Protein AF-0000000084752277 (afdb_homodimer)

Radius of gyration: 39.39 Å; Cα contacts (8 Å, |Δi|>4): 444; chains: 2; bounding box: 106×121×117 Å

Secondary structure (DSSP, 8-state):
----------------------------GGGS-----------------S-----PPP--HHHHHHHHHHHHHHHTT--EEEEETTEEEEEEE--HHHHHHHHHHHHHHTTT-TT-EEEEEEETTSSEEEEEEE-STTHHHHIIIII--/----------------------------GGGS-----------------S-----PPP--HHHHHHHHHHHHHHHTT--EEEE-SSEEEEEEE--HHHHHHHHHHHHHHTTT-TT-EEEEEEETTSSEEEEEEE-STTHHHHIIIII--

Nearest PDB structures (foldseek):
  6mrs-assembly1_A  TM=6.322E-01  e=4.640E-02  synthetic construct
  3hkz-assembly1_L  TM=5.351E-01  e=1.354E+00  Saccharolobus solfataricus P2
  5fr7-assembly1_B  TM=3.636E-01  e=4.306E-01  Erwinia amylovora CFBP1430
  4ndt-assembly1_A  TM=3.093E-01  e=1.747E+00  Lyophyllum decastes
  6vu7-assembly1_D  TM=4.136E-01  e=1.984E+00  Escherichia coli 55989

Structure (mmCIF, N/CA/C/O backbone):
data_AF-0000000084752277-model_v1
#
loop_
_entity.id
_entity.type
_entity.pdbx_description
1 polymer Lipoprotein
#
loop_
_atom_site.group_PDB
_atom_site.id
_atom_site.type_symbol
_atom_site.label_atom_id
_atom_site.label_alt_id
_atom_site.label_comp_id
_atom_site.label_asym_id
_atom_site.label_entity_id
_atom_site.label_seq_id
_atom_site.pdbx_PDB_ins_code
_atom_site.Cartn_x
_atom_site.Cartn_y
_atom_site.Cartn_z
_atom_site.occupancy
_atom_site.B_iso_or_equiv
_atom_site.auth_seq_id
_atom_site.auth_comp_id
_atom_site.auth_asym_id
_atom_site.auth_atom_id
_atom_site.pdbx_PDB_model_num
ATOM 1 N N . MET A 1 1 ? -31.625 -97.312 65.812 1 31.23 1 MET A N 1
ATOM 2 C CA . MET A 1 1 ? -32.156 -96.188 66.625 1 31.23 1 MET A CA 1
ATOM 3 C C . MET A 1 1 ? -31.75 -94.875 66.062 1 31.23 1 MET A C 1
ATOM 5 O O . MET A 1 1 ? -31.859 -93.812 66.75 1 31.23 1 MET A O 1
ATOM 9 N N . LYS A 1 2 ? -31.328 -94.812 64.812 1 35.97 2 LYS A N 1
ATOM 10 C CA . LYS A 1 2 ? -30.422 -93.812 64.25 1 35.97 2 LYS A CA 1
ATOM 11 C C . LYS A 1 2 ? -31.156 -92.5 63.969 1 35.97 2 LYS A C 1
ATOM 13 O O . LYS A 1 2 ? -32.125 -92.438 63.188 1 35.97 2 LYS A O 1
ATOM 18 N N . ARG A 1 3 ? -31.203 -91.562 64.938 1 34.53 3 ARG A N 1
ATOM 19 C CA . ARG A 1 3 ? -31.891 -90.312 65.188 1 34.53 3 ARG A CA 1
ATOM 20 C C . ARG A 1 3 ? -31.438 -89.25 64.188 1 34.53 3 ARG A C 1
ATOM 22 O O . ARG A 1 3 ? -30.281 -88.812 64.188 1 34.53 3 ARG A O 1
ATOM 29 N N . ILE A 1 4 ? -31.828 -89.312 62.906 1 45.53 4 ILE A N 1
ATOM 30 C CA . ILE A 1 4 ? -31.328 -88.438 61.844 1 45.53 4 ILE A CA 1
ATOM 31 C C . ILE A 1 4 ? -31.719 -87 62.125 1 45.53 4 ILE A C 1
ATOM 33 O O . ILE A 1 4 ? -32.906 -86.688 62.25 1 45.53 4 ILE A O 1
ATOM 37 N N . PRO A 1 5 ? -30.844 -86.188 62.812 1 41 5 PRO A N 1
ATOM 38 C CA . PRO A 1 5 ? -31.203 -84.812 63.281 1 41 5 PRO A CA 1
ATOM 39 C C . PRO A 1 5 ? -31.594 -83.938 62.125 1 41 5 PRO A C 1
ATOM 41 O O . PRO A 1 5 ? -31.125 -84.062 61 1 41 5 PRO A O 1
ATOM 44 N N . LEU A 1 6 ? -32.844 -83.312 62.062 1 38.56 6 LEU A N 1
ATOM 45 C CA . LEU A 1 6 ? -33.594 -82.438 61.219 1 38.56 6 LEU A CA 1
ATOM 46 C C . LEU A 1 6 ? -32.938 -81.062 61.156 1 38.56 6 LEU A C 1
ATOM 48 O O . LEU A 1 6 ? -32.906 -80.312 62.125 1 38.56 6 LEU A O 1
ATOM 52 N N . LEU A 1 7 ? -31.688 -80.938 60.562 1 35.97 7 LEU A N 1
ATOM 53 C CA . LEU A 1 7 ? -30.969 -79.688 60.656 1 35.97 7 LEU A CA 1
ATOM 54 C C . LEU A 1 7 ? -31.719 -78.562 59.969 1 35.97 7 LEU A C 1
ATOM 56 O O . LEU A 1 7 ? -32.156 -78.688 58.812 1 35.97 7 LEU A O 1
ATOM 60 N N . LEU A 1 8 ? -32.375 -77.625 60.688 1 33.09 8 LEU A N 1
ATOM 61 C CA . LEU A 1 8 ? -33.219 -76.438 60.438 1 33.09 8 LEU A CA 1
ATOM 62 C C . LEU A 1 8 ? -32.406 -75.375 59.688 1 33.09 8 LEU A C 1
ATOM 64 O O . LEU A 1 8 ? -31.422 -74.875 60.219 1 33.09 8 LEU A O 1
ATOM 68 N N . LEU A 1 9 ? -32.094 -75.562 58.406 1 35.94 9 LEU A N 1
ATOM 69 C CA . LEU A 1 9 ? -31.25 -74.625 57.688 1 35.94 9 LEU A CA 1
ATOM 70 C C . LEU A 1 9 ? -31.953 -73.25 57.531 1 35.94 9 LEU A C 1
ATOM 72 O O . LEU A 1 9 ? -33.031 -73.188 56.969 1 35.94 9 LEU A O 1
ATOM 76 N N . SER A 1 10 ? -31.859 -72.312 58.562 1 33.09 10 SER A N 1
ATOM 77 C CA . SER A 1 10 ? -32.438 -71 58.625 1 33.09 10 SER A CA 1
ATOM 78 C C . SER A 1 10 ? -31.953 -70.125 57.5 1 33.09 10 SER A C 1
ATOM 80 O O . SER A 1 10 ? -30.75 -70 57.25 1 33.09 10 SER A O 1
ATOM 82 N N . ALA A 1 11 ? -32.625 -70.062 56.312 1 34.5 11 ALA A N 1
ATOM 83 C CA . ALA A 1 11 ? -32.344 -69.25 55.125 1 34.5 11 ALA A CA 1
ATOM 84 C C . ALA A 1 11 ? -32.469 -67.75 55.406 1 34.5 11 ALA A C 1
ATOM 86 O O . ALA A 1 11 ? -33.531 -67.25 55.781 1 34.5 11 ALA A O 1
ATOM 87 N N . THR A 1 12 ? -31.5 -67.125 56.156 1 32.12 12 THR A N 1
ATOM 88 C CA . THR A 1 12 ? -31.578 -65.688 56.469 1 32.12 12 THR A CA 1
ATOM 89 C C . THR A 1 12 ? -31.609 -64.875 55.188 1 32.12 12 THR A C 1
ATOM 91 O O . THR A 1 12 ? -30.875 -65.188 54.25 1 32.12 12 THR A O 1
ATOM 94 N N . LEU A 1 13 ? -32.719 -64.312 54.75 1 35.44 13 LEU A N 1
ATOM 95 C CA . LEU A 1 13 ? -33.125 -63.406 53.656 1 35.44 13 LEU A CA 1
ATOM 96 C C . LEU A 1 13 ? -32.406 -62.062 53.75 1 35.44 13 LEU A C 1
ATOM 98 O O . LEU A 1 13 ? -32.562 -61.312 54.719 1 35.44 13 LEU A O 1
ATOM 102 N N . THR A 1 14 ? -31.047 -62.031 53.5 1 31.75 14 THR A N 1
ATOM 103 C CA . THR A 1 14 ? -30.344 -60.75 53.656 1 31.75 14 THR A CA 1
ATOM 104 C C . THR A 1 14 ? -30.859 -59.719 52.656 1 31.75 14 THR A C 1
ATOM 106 O O . THR A 1 14 ? -31.109 -60.062 51.5 1 31.75 14 THR A O 1
ATOM 109 N N . LEU A 1 15 ? -31.578 -58.656 53.062 1 31.11 15 LEU A N 1
ATOM 110 C CA . LEU A 1 15 ? -32.156 -57.438 52.5 1 31.11 15 LEU A CA 1
ATOM 111 C C . LEU A 1 15 ? -31.094 -56.625 51.812 1 31.11 15 LEU A C 1
ATOM 113 O O . LEU A 1 15 ? -30.141 -56.156 52.438 1 31.11 15 LEU A O 1
ATOM 117 N N . VAL A 1 16 ? -30.594 -56.938 50.625 1 35.81 16 VAL A N 1
ATOM 118 C CA . VAL A 1 16 ? -29.609 -56.156 49.906 1 35.81 16 VAL A CA 1
ATOM 119 C C . VAL A 1 16 ? -30.203 -54.781 49.531 1 35.81 16 VAL A C 1
ATOM 121 O O . VAL A 1 16 ? -31.172 -54.719 48.781 1 35.81 16 VAL A O 1
ATOM 124 N N . GLY A 1 17 ? -30.312 -53.781 50.531 1 28.34 17 GLY A N 1
ATOM 125 C CA . GLY A 1 17 ? -30.75 -52.438 50.312 1 28.34 17 GLY A CA 1
ATOM 126 C C . GLY A 1 17 ? -30.047 -51.75 49.156 1 28.34 17 GLY A C 1
ATOM 127 O O . GLY A 1 17 ? -28.828 -51.844 49 1 28.34 17 GLY A O 1
ATOM 128 N N . CYS A 1 18 ? -30.75 -51.438 47.969 1 31.69 18 CYS A N 1
ATOM 129 C CA . CYS A 1 18 ? -30.438 -50.75 46.719 1 31.69 18 CYS A CA 1
ATOM 130 C C . CYS A 1 18 ? -30 -49.312 47 1 31.69 18 CYS A C 1
ATOM 132 O O . CYS A 1 18 ? -30.828 -48.469 47.344 1 31.69 18 CYS A O 1
ATOM 134 N N . ASN A 1 19 ? -29.031 -48.938 47.938 1 29.84 19 ASN A N 1
ATOM 135 C CA . ASN A 1 19 ? -28.797 -47.5 48.062 1 29.84 19 ASN A CA 1
ATOM 136 C C . ASN A 1 19 ? -28.359 -46.875 46.75 1 29.84 19 ASN A C 1
ATOM 138 O O . ASN A 1 19 ? -27.328 -47.25 46.188 1 29.84 19 ASN A O 1
ATOM 142 N N . ASN A 1 20 ? -29.25 -46.594 45.812 1 29.27 20 ASN A N 1
ATOM 143 C CA . ASN A 1 20 ? -29.016 -45.875 44.562 1 29.27 20 ASN A CA 1
ATOM 144 C C . ASN A 1 20 ? -28.438 -44.5 44.812 1 29.27 20 ASN A C 1
ATOM 146 O O . ASN A 1 20 ? -29.125 -43.625 45.344 1 29.27 20 ASN A O 1
ATOM 150 N N . THR A 1 21 ? -27.297 -44.281 45.469 1 28.97 21 THR A N 1
ATOM 151 C CA . THR A 1 21 ? -26.812 -42.938 45.656 1 28.97 21 THR A CA 1
ATOM 152 C C . THR A 1 21 ? -26.594 -42.25 44.281 1 28.97 21 THR A C 1
ATOM 154 O O . THR A 1 21 ? -25.859 -42.75 43.469 1 28.97 21 THR A O 1
ATOM 157 N N . GLU A 1 22 ? -27.656 -41.5 43.781 1 32.41 22 GLU A N 1
ATOM 158 C CA . GLU A 1 22 ? -27.641 -40.625 42.625 1 32.41 22 GLU A CA 1
ATOM 159 C C . GLU A 1 22 ? -26.5 -39.625 42.688 1 32.41 22 GLU A C 1
ATOM 161 O O . GLU A 1 22 ? -26.406 -38.875 43.688 1 32.41 22 GLU A O 1
ATOM 166 N N . LYS A 1 23 ? -25.297 -40.062 42.25 1 34.34 23 LYS A N 1
ATOM 167 C CA . LYS A 1 23 ? -24.141 -39.156 42.156 1 34.34 23 LYS A CA 1
ATOM 168 C C . LYS A 1 23 ? -24.469 -37.906 41.312 1 34.34 23 LYS A C 1
ATOM 170 O O . LYS A 1 23 ? -24.875 -38.031 40.156 1 34.34 23 LYS A O 1
ATOM 175 N N . THR A 1 24 ? -25.125 -36.875 41.906 1 31.94 24 THR A N 1
ATOM 176 C CA . THR A 1 24 ? -25.281 -35.562 41.25 1 31.94 24 THR A CA 1
ATOM 177 C C . THR A 1 24 ? -23.938 -35.031 40.781 1 31.94 24 THR A C 1
ATOM 179 O O . THR A 1 24 ? -23.016 -34.844 41.594 1 31.94 24 THR A O 1
ATOM 182 N N . SER A 1 25 ? -23.438 -35.594 39.688 1 29.94 25 SER A N 1
ATOM 183 C CA . SER A 1 25 ? -22.234 -35.062 39.031 1 29.94 25 SER A CA 1
ATOM 184 C C . SER A 1 25 ? -22.312 -33.531 38.875 1 29.94 25 SER A C 1
ATOM 186 O O . SER A 1 25 ? -23.234 -33.031 38.219 1 29.94 25 SER A O 1
ATOM 188 N N . ALA A 1 26 ? -22 -32.844 40 1 32.47 26 ALA A N 1
ATOM 189 C CA . ALA A 1 26 ? -21.797 -31.391 39.906 1 32.47 26 ALA A CA 1
ATOM 190 C C . ALA A 1 26 ? -20.984 -31.016 38.656 1 32.47 26 ALA A C 1
ATOM 192 O O . ALA A 1 26 ? -19.953 -31.625 38.406 1 32.47 26 ALA A O 1
ATOM 193 N N . LEU A 1 27 ? -21.719 -30.625 37.594 1 33.81 27 LEU A N 1
ATOM 194 C CA . LEU A 1 27 ? -21.156 -29.984 36.406 1 33.81 27 LEU A CA 1
ATOM 195 C C . LEU A 1 27 ? -20.109 -28.938 36.781 1 33.81 27 LEU A C 1
ATOM 197 O O . LEU A 1 27 ? -20.344 -28.125 37.688 1 33.81 27 LEU A O 1
ATOM 201 N N . ASN A 1 28 ? -18.828 -29.438 36.875 1 34.53 28 ASN A N 1
ATOM 202 C CA . ASN A 1 28 ? -17.703 -28.547 37.062 1 34.53 28 ASN A CA 1
ATOM 203 C C . ASN A 1 28 ? -17.812 -27.297 36.188 1 34.53 28 ASN A C 1
ATOM 205 O O . ASN A 1 28 ? -17.938 -27.391 34.969 1 34.53 28 ASN A O 1
ATOM 209 N N . PRO A 1 29 ? -18.406 -26.25 36.781 1 33.72 29 PRO A N 1
ATOM 210 C CA . PRO A 1 29 ? -18.484 -24.984 36.031 1 33.72 29 PRO A CA 1
ATOM 211 C C . PRO A 1 29 ? -17.141 -24.594 35.406 1 33.72 29 PRO A C 1
ATOM 213 O O . PRO A 1 29 ? -17.016 -23.484 34.875 1 33.72 29 PRO A O 1
ATOM 216 N N . SER A 1 30 ? -16.125 -25.422 35.656 1 36.16 30 SER A N 1
ATOM 217 C CA . SER A 1 30 ? -14.852 -24.812 35.281 1 36.16 30 SER A CA 1
ATOM 218 C C . SER A 1 30 ? -14.82 -24.484 33.781 1 36.16 30 SER A C 1
ATOM 220 O O . SER A 1 30 ? -13.797 -24.062 33.25 1 36.16 30 SER A O 1
ATOM 222 N N . ALA A 1 31 ? -15.664 -25.062 32.938 1 34.41 31 ALA A N 1
ATOM 223 C CA . ALA A 1 31 ? -15.391 -24.859 31.531 1 34.41 31 ALA A CA 1
ATOM 224 C C . ALA A 1 31 ? -15.469 -23.375 31.172 1 34.41 31 ALA A C 1
ATOM 226 O O . ALA A 1 31 ? -15.328 -23 30 1 34.41 31 ALA A O 1
ATOM 227 N N . ILE A 1 32 ? -16.141 -22.625 31.953 1 29.31 32 ILE A N 1
ATOM 228 C CA . ILE A 1 32 ? -16.469 -21.375 31.312 1 29.31 32 ILE A CA 1
ATOM 229 C C . ILE A 1 32 ? -15.195 -20.594 31 1 29.31 32 ILE A C 1
ATOM 231 O O . ILE A 1 32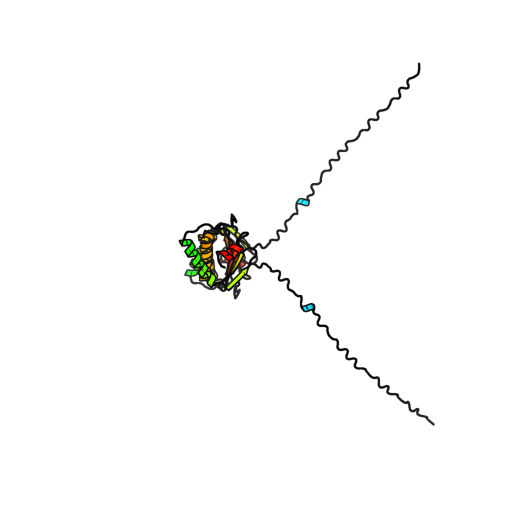 ? -15.086 -19.969 29.938 1 29.31 32 ILE A O 1
ATOM 235 N N . ALA A 1 33 ? -14.367 -20.312 32.062 1 31.62 33 ALA A N 1
ATOM 236 C CA . ALA A 1 33 ? -13.609 -19.078 31.922 1 31.62 33 ALA A CA 1
ATOM 237 C C . ALA A 1 33 ? -12.5 -19.219 30.891 1 31.62 33 ALA A C 1
ATOM 239 O O . ALA A 1 33 ? -11.328 -19.375 31.25 1 31.62 33 ALA A O 1
ATOM 240 N N . ASP A 1 34 ? -12.469 -20.219 30.094 1 29.28 34 ASP A N 1
ATOM 241 C CA . ASP A 1 34 ? -11.398 -20.031 29.125 1 29.28 34 ASP A CA 1
ATOM 242 C C . ASP A 1 34 ? -11.531 -18.672 28.422 1 29.28 34 ASP A C 1
ATOM 244 O O . ASP A 1 34 ? -12.219 -18.562 27.406 1 29.28 34 ASP A O 1
ATOM 248 N N . ARG A 1 35 ? -11.984 -17.625 29.125 1 28.53 35 ARG A N 1
ATOM 249 C CA . ARG A 1 35 ? -11.797 -16.312 28.516 1 28.53 35 ARG A CA 1
ATOM 250 C C . ARG A 1 35 ? -10.438 -16.203 27.844 1 28.53 35 ARG A C 1
ATOM 252 O O . ARG A 1 35 ? -9.398 -16.266 28.516 1 28.53 35 ARG A O 1
ATOM 259 N N . GLU A 1 36 ? -10.234 -16.828 26.688 1 31.08 36 GLU A N 1
ATOM 260 C CA . GLU A 1 36 ? -9.125 -16.516 25.797 1 31.08 36 GLU A CA 1
ATOM 261 C C . GLU A 1 36 ? -8.695 -15.062 25.938 1 31.08 36 GLU A C 1
ATOM 263 O O . GLU A 1 36 ? -9.508 -14.148 25.766 1 31.08 36 GLU A O 1
ATOM 268 N N . ASN A 1 37 ? -7.977 -14.641 26.922 1 31.34 37 ASN A N 1
ATOM 269 C CA . ASN A 1 37 ? -7.07 -13.508 26.766 1 31.34 37 ASN A CA 1
ATOM 270 C C . ASN A 1 37 ? -6.652 -13.312 25.312 1 31.34 37 ASN A C 1
ATOM 272 O O . ASN A 1 37 ? -5.723 -13.961 24.828 1 31.34 37 ASN A O 1
ATOM 276 N N . LYS A 1 38 ? -7.605 -13.32 24.391 1 33.97 38 LYS A N 1
ATOM 277 C CA . LYS A 1 38 ? -7.301 -12.75 23.078 1 33.97 38 LYS A CA 1
ATOM 278 C C . LYS A 1 38 ? -6.367 -11.555 23.203 1 33.97 38 LYS A C 1
ATOM 280 O O . LYS A 1 38 ? -6.758 -10.5 23.719 1 33.97 38 LYS A O 1
ATOM 285 N N . SER A 1 39 ? -5.23 -11.711 23.812 1 32.72 39 SER A N 1
ATOM 286 C CA . SER A 1 39 ? -4.211 -10.75 23.406 1 32.72 39 SER A CA 1
ATOM 287 C C . SER A 1 39 ? -4.648 -9.953 22.188 1 32.72 39 SER A C 1
ATOM 289 O O . SER A 1 39 ? -4.918 -10.531 21.125 1 32.72 39 SER A O 1
ATOM 291 N N . ILE A 1 40 ? -5.5 -9.141 22.328 1 37.09 40 ILE A N 1
ATOM 292 C CA . ILE A 1 40 ? -5.629 -8.18 21.25 1 37.09 40 ILE A CA 1
ATOM 293 C C . ILE A 1 40 ? -4.305 -8.078 20.484 1 37.09 40 ILE A C 1
ATOM 295 O O . ILE A 1 40 ? -3.363 -7.441 20.969 1 37.09 40 ILE A O 1
ATOM 299 N N . ASP A 1 41 ? -3.525 -9.172 20.219 1 39.03 41 ASP A N 1
ATOM 300 C CA . ASP A 1 41 ? -2.477 -9.148 19.203 1 39.03 41 ASP A CA 1
ATOM 301 C C . ASP A 1 41 ? -2.693 -8.008 18.219 1 39.03 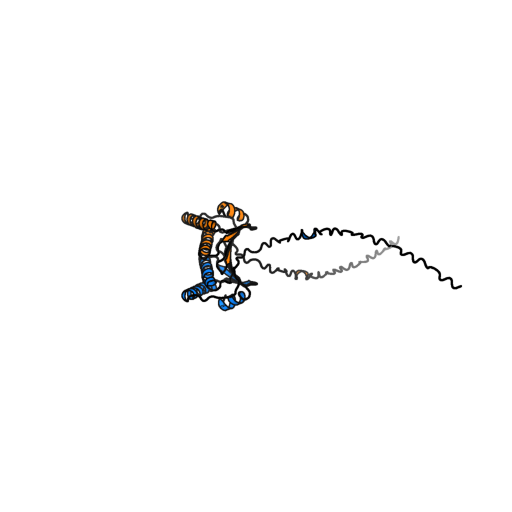41 ASP A C 1
ATOM 303 O O . ASP A 1 41 ? -3.688 -7.992 17.484 1 39.03 41 ASP A O 1
ATOM 307 N N . MET A 1 42 ? -2.574 -6.805 18.656 1 41.38 42 MET A N 1
ATOM 308 C CA . MET A 1 42 ? -2.482 -5.742 17.656 1 41.38 42 MET A CA 1
ATOM 309 C C . MET A 1 42 ? -1.967 -6.289 16.328 1 41.38 42 MET A C 1
ATOM 311 O O . MET A 1 42 ? -0.788 -6.133 16 1 41.38 42 MET A O 1
ATOM 315 N N . LYS A 1 43 ? -2.484 -7.488 15.852 1 54.97 43 LYS A N 1
ATOM 316 C CA . LYS A 1 43 ? -2.197 -8.172 14.586 1 54.97 43 LYS A CA 1
ATOM 317 C C . LYS A 1 43 ? -2.229 -7.191 13.422 1 54.97 43 LYS A C 1
ATOM 319 O O . LYS A 1 43 ? -3.172 -6.406 13.281 1 54.97 43 LYS A O 1
ATOM 324 N N . LYS A 1 44 ? -1.069 -6.996 12.922 1 73.94 44 LYS A N 1
ATOM 325 C CA . LYS A 1 44 ? -0.86 -6.297 11.656 1 73.94 44 LYS A CA 1
ATOM 326 C C . LYS A 1 44 ? -1.993 -6.582 10.68 1 73.94 44 LYS A C 1
ATOM 328 O O . LYS A 1 44 ? -2.363 -7.742 10.469 1 73.94 44 LYS A O 1
ATOM 333 N N . ILE A 1 45 ? -2.811 -5.59 10.445 1 91.44 45 ILE A N 1
ATOM 334 C CA . ILE A 1 45 ? -3.824 -5.762 9.414 1 91.44 45 ILE A CA 1
ATOM 335 C C . ILE A 1 45 ? -3.16 -6.199 8.109 1 91.44 45 ILE A C 1
ATOM 337 O O . ILE A 1 45 ? -2.293 -5.5 7.578 1 91.44 45 ILE A O 1
ATOM 341 N N . LYS A 1 46 ? -3.477 -7.457 7.75 1 95.5 46 LYS A N 1
ATOM 342 C CA . LYS A 1 46 ? -2.918 -8.023 6.523 1 95.5 46 LYS A CA 1
ATOM 343 C C . LYS A 1 46 ? -4.016 -8.617 5.645 1 95.5 46 LYS A C 1
ATOM 345 O O . LYS A 1 46 ? -4.875 -9.359 6.129 1 95.5 46 LYS A O 1
ATOM 350 N N . ALA A 1 47 ? -4.008 -8.281 4.367 1 98.12 47 ALA A N 1
ATOM 351 C CA . ALA A 1 47 ? -4.941 -8.883 3.416 1 98.12 47 ALA A CA 1
ATOM 352 C C . ALA A 1 47 ? -4.738 -10.391 3.326 1 98.12 47 ALA A C 1
ATOM 354 O O . ALA A 1 47 ? -3.656 -10.898 3.637 1 98.12 47 ALA A O 1
ATOM 355 N N . LYS A 1 48 ? -5.816 -11.023 2.936 1 96.56 48 LYS A N 1
ATOM 356 C CA . LYS A 1 48 ? -5.746 -12.477 2.801 1 96.56 48 LYS A CA 1
ATOM 357 C C . LYS A 1 48 ? -6.16 -12.914 1.401 1 96.56 48 LYS A C 1
ATOM 359 O O . LYS A 1 48 ? -7.062 -12.328 0.8 1 96.56 48 LYS A O 1
ATOM 364 N N . ASN A 1 49 ? -5.504 -13.93 0.896 1 97 49 ASN A N 1
ATOM 365 C CA . ASN A 1 49 ? -5.93 -14.617 -0.317 1 97 49 ASN A CA 1
ATOM 366 C C . ASN A 1 49 ? -6.938 -15.727 -0.011 1 97 49 ASN A C 1
ATOM 368 O O . ASN A 1 49 ? -6.891 -16.328 1.061 1 97 49 ASN A O 1
ATOM 372 N N . ARG A 1 50 ? -7.777 -15.977 -1 1 93.81 50 ARG A N 1
ATOM 373 C CA . ARG A 1 50 ? -8.703 -17.094 -0.828 1 93.81 50 ARG A CA 1
ATOM 374 C C . ARG A 1 50 ? -7.977 -18.422 -0.877 1 93.81 50 ARG A C 1
ATOM 376 O O . ARG A 1 50 ? -8.336 -19.359 -0.16 1 93.81 50 ARG A O 1
ATOM 383 N N . THR A 1 51 ? -6.973 -18.5 -1.784 1 87.38 51 THR A N 1
ATOM 384 C CA . THR A 1 51 ? -6.102 -19.656 -1.892 1 87.38 51 THR A CA 1
ATOM 385 C C . THR A 1 51 ? -4.633 -19.234 -1.832 1 87.38 51 THR A C 1
ATOM 387 O O . THR A 1 51 ? -4.293 -18.094 -2.16 1 87.38 51 THR A O 1
ATOM 390 N N . ASN A 1 52 ? -3.76 -20.141 -1.324 1 86.94 52 ASN A N 1
ATOM 391 C CA . ASN A 1 52 ? -2.354 -19.781 -1.164 1 86.94 52 ASN A CA 1
ATOM 392 C C . ASN A 1 52 ? -1.452 -20.672 -2.016 1 86.94 52 ASN A C 1
ATOM 394 O O . ASN A 1 52 ? -0.285 -20.891 -1.681 1 86.94 52 ASN A O 1
ATOM 398 N N . ASP A 1 53 ? -2 -21.156 -3.08 1 86.69 53 ASP A N 1
ATOM 399 C CA . ASP A 1 53 ? -1.2 -22.031 -3.934 1 86.69 53 ASP A CA 1
ATOM 400 C C . ASP A 1 53 ? -0.138 -21.234 -4.691 1 86.69 53 ASP A C 1
ATOM 402 O O . ASP A 1 53 ? -0.447 -20.219 -5.328 1 86.69 53 ASP A O 1
ATOM 406 N N . LEU A 1 54 ? 1.08 -21.797 -4.508 1 85.69 54 LEU A N 1
ATOM 407 C CA . LEU A 1 54 ? 2.199 -21.172 -5.203 1 85.69 54 LEU A CA 1
ATOM 408 C C . LEU A 1 54 ? 2.184 -21.531 -6.688 1 85.69 54 LEU A C 1
ATOM 410 O O . LEU A 1 54 ? 2.408 -22.672 -7.055 1 85.69 54 LEU A O 1
ATOM 414 N N . SER A 1 55 ? 1.355 -20.844 -7.555 1 77.12 55 SER A N 1
ATOM 415 C CA . SER A 1 55 ? 1.357 -21.078 -9 1 77.12 55 SER A CA 1
ATOM 416 C C . SER A 1 55 ? 1.394 -19.75 -9.758 1 77.12 55 SER A C 1
ATOM 418 O O . SER A 1 55 ? 0.877 -18.734 -9.281 1 77.12 55 SER A O 1
ATOM 420 N N . CYS A 1 56 ? 2.289 -19.703 -10.727 1 77.5 56 CYS A N 1
ATOM 421 C CA . CYS A 1 56 ? 2.293 -18.562 -11.633 1 77.5 56 CYS A CA 1
ATOM 422 C C . CYS A 1 56 ? 1.564 -18.906 -12.93 1 77.5 56 CYS A C 1
ATOM 424 O O . CYS A 1 56 ? 1.815 -19.938 -13.539 1 77.5 56 CYS A O 1
ATOM 426 N N . LYS A 1 57 ? 0.57 -18.125 -13.156 1 78.75 57 LYS A N 1
ATOM 427 C CA . LYS A 1 57 ? -0.159 -18.297 -14.406 1 78.75 57 LYS A CA 1
ATOM 428 C C . LYS A 1 57 ? 0.598 -17.672 -15.57 1 78.75 57 LYS A C 1
ATOM 430 O O . LYS A 1 57 ? 1.424 -16.766 -15.375 1 78.75 57 LYS A O 1
ATOM 435 N N . LEU A 1 58 ? 0.37 -18.297 -16.75 1 73.88 58 LEU A N 1
ATOM 436 C CA . LEU A 1 58 ? 0.917 -17.703 -17.953 1 73.88 58 LEU A CA 1
ATOM 437 C C . LEU A 1 58 ? 0.172 -16.422 -18.312 1 73.88 58 LEU A C 1
ATOM 439 O O . LEU A 1 58 ? -1.05 -16.344 -18.172 1 73.88 58 LEU A O 1
ATOM 443 N N . THR A 1 59 ? 0.985 -15.328 -18.5 1 83.69 59 THR A N 1
ATOM 444 C CA . THR A 1 59 ? 0.429 -14.047 -18.922 1 83.69 59 THR A CA 1
ATOM 445 C C . THR A 1 59 ? 0.769 -13.758 -20.391 1 83.69 59 THR A C 1
ATOM 447 O O . THR A 1 59 ? 1.565 -14.477 -21 1 83.69 59 THR A O 1
ATOM 450 N N . THR A 1 60 ? 0.086 -12.891 -21.016 1 90.31 60 THR A N 1
ATOM 451 C CA . THR A 1 60 ? 0.367 -12.492 -22.391 1 90.31 60 THR A CA 1
ATOM 452 C C . THR A 1 60 ? 1.771 -11.906 -22.5 1 90.31 60 THR A C 1
ATOM 454 O O . THR A 1 60 ? 2.318 -11.391 -21.531 1 90.31 60 THR A O 1
ATOM 457 N N . PRO A 1 61 ? 2.318 -12.031 -23.719 1 91.62 61 PRO A N 1
ATOM 458 C CA . PRO A 1 61 ? 3.635 -11.422 -23.922 1 91.62 61 PRO A CA 1
ATOM 459 C C . PRO A 1 61 ? 3.652 -9.93 -23.609 1 91.62 61 PRO A C 1
ATOM 461 O O . PRO A 1 61 ? 4.652 -9.414 -23.094 1 91.62 61 PRO A O 1
ATOM 464 N N . GLU A 1 62 ? 2.594 -9.281 -23.906 1 92.06 62 GLU A N 1
ATOM 465 C CA . GLU A 1 62 ? 2.504 -7.848 -23.656 1 92.06 62 GLU A CA 1
ATOM 466 C C . GLU A 1 62 ? 2.555 -7.551 -22.156 1 92.06 62 GLU A C 1
ATOM 468 O O . GLU A 1 62 ? 3.246 -6.629 -21.719 1 92.06 62 GLU A O 1
ATOM 473 N N . LEU A 1 63 ? 1.838 -8.336 -21.438 1 90.56 63 LEU A N 1
ATOM 474 C CA . LEU A 1 63 ? 1.824 -8.148 -20 1 90.56 63 LEU A CA 1
ATOM 475 C C . LEU A 1 63 ? 3.178 -8.5 -19.391 1 90.56 63 LEU A C 1
ATOM 477 O O . LEU A 1 63 ? 3.643 -7.828 -18.469 1 90.56 63 LEU A O 1
ATOM 481 N N . LEU A 1 64 ? 3.783 -9.469 -19.906 1 90.12 64 LEU A N 1
ATOM 482 C CA . LEU A 1 64 ? 5.102 -9.875 -19.422 1 90.12 64 LEU A CA 1
ATOM 483 C C . LEU A 1 64 ? 6.129 -8.773 -19.672 1 90.12 64 LEU A C 1
ATOM 485 O O . LEU A 1 64 ? 6.965 -8.492 -18.812 1 90.12 64 LEU A O 1
ATOM 489 N N . GLN A 1 65 ? 6.059 -8.211 -20.844 1 93.62 65 GLN A N 1
ATOM 490 C CA . GLN A 1 65 ? 6.977 -7.125 -21.156 1 93.62 65 GLN A CA 1
ATOM 491 C C . GLN A 1 65 ? 6.77 -5.938 -20.234 1 93.62 65 GLN A C 1
ATOM 493 O O . GLN A 1 65 ? 7.734 -5.328 -19.766 1 93.62 65 GLN A O 1
ATOM 498 N N . ARG A 1 66 ? 5.527 -5.598 -20.016 1 91.38 66 ARG A N 1
ATOM 499 C CA . ARG A 1 66 ? 5.219 -4.504 -19.094 1 91.38 66 ARG A CA 1
ATOM 500 C C . ARG A 1 66 ? 5.734 -4.809 -17.688 1 91.38 66 ARG A C 1
ATOM 502 O O . ARG A 1 66 ? 6.324 -3.941 -17.047 1 91.38 66 ARG A O 1
ATOM 509 N N . LYS A 1 67 ? 5.5 -5.98 -17.312 1 92.25 67 LYS A N 1
ATOM 510 C CA . LYS A 1 67 ? 5.961 -6.43 -16 1 92.25 67 LYS A CA 1
ATOM 511 C C . LYS A 1 67 ? 7.477 -6.285 -15.867 1 92.25 67 LYS A C 1
ATOM 513 O O . LYS A 1 67 ? 7.973 -5.758 -14.867 1 92.25 67 LYS A O 1
ATOM 518 N N . GLU A 1 68 ? 8.148 -6.703 -16.828 1 92.62 68 GLU A N 1
ATOM 519 C CA . GLU A 1 68 ? 9.609 -6.645 -16.812 1 92.62 68 GL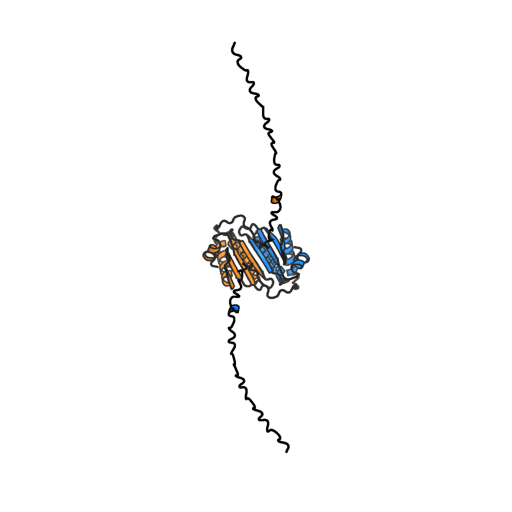U A CA 1
ATOM 520 C C . GLU A 1 68 ? 10.102 -5.203 -16.781 1 92.62 68 GLU A C 1
ATOM 522 O O . GLU A 1 68 ? 11.062 -4.879 -16.078 1 92.62 68 GLU A O 1
ATOM 527 N N . THR A 1 69 ? 9.469 -4.387 -17.562 1 95 69 THR A N 1
ATOM 528 C CA . THR A 1 69 ? 9.867 -2.984 -17.625 1 95 69 THR A CA 1
ATOM 529 C C . THR A 1 69 ? 9.656 -2.293 -16.281 1 95 69 THR A C 1
ATOM 531 O O . THR A 1 69 ? 10.555 -1.616 -15.781 1 95 69 THR A O 1
ATOM 534 N N . VAL A 1 70 ? 8.484 -2.502 -15.672 1 94.25 70 VAL A N 1
ATOM 535 C CA . VAL A 1 70 ? 8.156 -1.872 -14.398 1 94.25 70 VAL A CA 1
ATOM 536 C C . VAL A 1 70 ? 9.102 -2.381 -13.312 1 94.25 70 VAL A C 1
ATOM 538 O O . VAL A 1 70 ? 9.602 -1.602 -12.5 1 94.25 70 VAL A O 1
ATOM 541 N N . LEU A 1 71 ? 9.352 -3.623 -13.336 1 94.75 71 LEU A N 1
ATOM 542 C CA . LEU A 1 71 ? 10.234 -4.23 -12.344 1 94.75 71 LEU A CA 1
ATOM 543 C C . LEU A 1 71 ? 11.656 -3.695 -12.477 1 94.75 71 LEU A C 1
ATOM 545 O O . LEU A 1 71 ? 12.305 -3.398 -11.469 1 94.75 71 LEU A O 1
ATOM 549 N N . LYS A 1 72 ? 12.148 -3.586 -13.688 1 95.31 72 LYS A N 1
ATOM 550 C CA . LYS A 1 72 ? 13.484 -3.049 -13.93 1 95.31 72 LYS A CA 1
ATOM 551 C C . LYS A 1 72 ? 13.617 -1.63 -13.383 1 95.31 72 LYS A C 1
ATOM 553 O O . LYS A 1 72 ? 14.602 -1.302 -12.719 1 95.31 72 LYS A O 1
ATOM 558 N N . ASP A 1 73 ? 12.672 -0.816 -13.656 1 95.56 73 ASP A N 1
ATOM 559 C CA . ASP A 1 73 ? 12.672 0.562 -13.18 1 95.56 73 ASP A CA 1
ATOM 560 C C . ASP A 1 73 ? 12.695 0.613 -11.656 1 95.56 73 ASP A C 1
ATOM 562 O O . ASP A 1 73 ? 13.422 1.413 -11.062 1 95.56 73 ASP A O 1
ATOM 566 N N . LEU A 1 74 ? 11.914 -0.235 -11.031 1 96.81 74 LEU A N 1
ATOM 567 C CA . LEU A 1 74 ? 11.836 -0.244 -9.578 1 96.81 74 LEU A CA 1
ATOM 568 C C . LEU A 1 74 ? 13.133 -0.762 -8.961 1 96.81 74 LEU A C 1
ATOM 570 O O . LEU A 1 74 ? 13.594 -0.236 -7.953 1 96.81 74 LEU A O 1
ATOM 574 N N . LYS A 1 75 ? 13.68 -1.742 -9.562 1 96.38 75 LYS A N 1
ATOM 575 C CA . LYS A 1 75 ? 14.922 -2.322 -9.055 1 96.38 75 LYS A CA 1
ATOM 576 C C . LYS A 1 75 ? 16.016 -1.267 -8.938 1 96.38 75 LYS A C 1
ATOM 578 O O . LYS A 1 75 ? 16.781 -1.266 -7.977 1 96.38 75 LYS A O 1
ATOM 583 N N . GLU A 1 76 ? 16.016 -0.357 -9.82 1 96.75 76 GLU A N 1
ATOM 584 C CA . GLU A 1 76 ? 17.031 0.68 -9.867 1 96.75 76 GLU A CA 1
ATOM 585 C C . GLU A 1 76 ? 16.844 1.698 -8.742 1 96.75 76 GLU A C 1
ATOM 587 O O . GLU A 1 76 ? 17.75 2.471 -8.438 1 96.75 76 GLU A O 1
ATOM 592 N N . GLN A 1 77 ? 15.734 1.649 -8.148 1 97.62 77 GLN A N 1
ATOM 593 C CA . GLN A 1 77 ? 15.406 2.68 -7.168 1 97.62 77 GLN A CA 1
ATOM 594 C C . GLN A 1 77 ? 15.398 2.109 -5.754 1 97.62 77 GLN A C 1
ATOM 596 O O . GLN A 1 77 ? 15.07 2.812 -4.797 1 97.62 77 GLN A O 1
ATOM 601 N N . VAL A 1 78 ? 15.734 0.806 -5.586 1 97.94 78 VAL A N 1
ATOM 602 C CA . VAL A 1 78 ? 15.758 0.185 -4.266 1 97.94 78 VAL A CA 1
ATOM 603 C C . VAL A 1 78 ? 16.891 0.785 -3.436 1 97.94 78 VAL A C 1
ATOM 605 O O . VAL A 1 78 ? 18.031 0.854 -3.891 1 97.94 78 VAL A O 1
ATOM 608 N N . LEU A 1 79 ? 16.562 1.188 -2.213 1 98.06 79 LEU A N 1
ATOM 609 C CA . LEU A 1 79 ? 17.547 1.762 -1.302 1 98.06 79 LEU A CA 1
ATOM 610 C C . LEU A 1 79 ? 18 0.733 -0.27 1 98.06 79 LEU A C 1
ATOM 612 O O . LEU A 1 79 ? 19.188 0.691 0.097 1 98.06 79 LEU A O 1
ATOM 616 N N . ILE A 1 80 ? 17.109 -0.001 0.267 1 97.38 80 ILE A N 1
ATOM 617 C CA . ILE A 1 80 ? 17.344 -1.016 1.287 1 97.38 80 ILE A CA 1
ATOM 618 C C . ILE A 1 80 ? 16.547 -2.273 0.964 1 97.38 80 ILE A C 1
ATOM 620 O O . ILE A 1 80 ? 15.406 -2.189 0.499 1 97.38 80 ILE A O 1
ATOM 624 N N . LYS A 1 81 ? 17.125 -3.395 1.068 1 97.31 81 LYS A N 1
ATOM 625 C CA . LYS A 1 81 ? 16.453 -4.688 1.044 1 97.31 81 LYS A CA 1
ATOM 626 C C . LYS A 1 81 ? 16.516 -5.367 2.408 1 97.31 81 LYS A C 1
ATOM 628 O O . LYS A 1 81 ? 17.578 -5.457 3.014 1 97.31 81 LYS A O 1
ATOM 633 N N . LYS A 1 82 ? 15.414 -5.77 2.93 1 97.06 82 LYS A N 1
ATOM 634 C CA . LYS A 1 82 ? 15.336 -6.488 4.199 1 97.06 82 LYS A CA 1
ATOM 635 C C . LYS A 1 82 ? 14.672 -7.848 4.02 1 97.06 82 LYS A C 1
ATOM 637 O O . LYS A 1 82 ? 13.656 -7.961 3.328 1 97.06 82 LYS A O 1
ATOM 642 N N . GLU A 1 83 ? 15.258 -8.852 4.656 1 95.81 83 GLU A N 1
ATOM 643 C CA . GLU A 1 83 ? 14.656 -10.188 4.652 1 95.81 83 GLU A CA 1
ATOM 644 C C . GLU A 1 83 ? 13.594 -10.312 5.742 1 95.81 83 GLU A C 1
ATOM 646 O O . GLU A 1 83 ? 13.789 -9.852 6.867 1 95.81 83 GLU A O 1
ATOM 651 N N . LEU A 1 84 ? 12.5 -10.805 5.289 1 96.38 84 LEU A N 1
ATOM 652 C CA . LEU A 1 84 ? 11.422 -11.125 6.219 1 96.38 84 LEU A CA 1
ATOM 653 C C . LEU A 1 84 ? 11.281 -12.633 6.391 1 96.38 84 LEU A C 1
ATOM 655 O O . LEU A 1 84 ? 11.914 -13.406 5.668 1 96.38 84 LEU A O 1
ATOM 659 N N . GLU A 1 85 ? 10.5 -13.031 7.414 1 94 85 GLU A N 1
ATOM 660 C CA . GLU A 1 85 ? 10.273 -14.461 7.645 1 94 85 GLU A CA 1
ATOM 661 C C . GLU A 1 85 ? 9.641 -15.125 6.426 1 94 85 GLU A C 1
ATOM 663 O O . GLU A 1 85 ? 10.062 -16.203 6.016 1 94 85 GLU A O 1
ATOM 668 N N . ASP A 1 86 ? 8.695 -14.469 5.777 1 95.5 86 ASP A N 1
ATOM 669 C CA . ASP A 1 86 ? 7.918 -15.078 4.703 1 95.5 86 ASP A CA 1
ATOM 670 C C . ASP A 1 86 ? 8.039 -14.273 3.412 1 95.5 86 ASP A C 1
ATOM 672 O O . ASP A 1 86 ? 7.152 -14.336 2.555 1 95.5 86 ASP A O 1
ATOM 676 N N . GLY A 1 87 ? 9.148 -13.477 3.211 1 96.94 87 GLY A N 1
ATOM 677 C CA . GLY A 1 87 ? 9.328 -12.664 2.018 1 96.94 87 GLY A CA 1
ATOM 678 C C . GLY A 1 87 ? 10.445 -11.641 2.152 1 96.94 87 GLY A C 1
ATOM 679 O O . GLY A 1 87 ? 11.477 -11.922 2.771 1 96.94 87 GLY A O 1
ATOM 680 N N . TYR A 1 88 ? 10.273 -10.531 1.513 1 97.81 88 TYR A N 1
ATOM 681 C CA . TYR A 1 88 ? 11.25 -9.445 1.513 1 97.81 88 TYR A CA 1
ATOM 682 C C . TYR A 1 88 ? 10.555 -8.086 1.562 1 97.81 88 TYR A C 1
ATOM 684 O O . TYR A 1 88 ? 9.406 -7.953 1.132 1 97.81 88 TYR A O 1
ATOM 692 N N . ALA A 1 89 ? 11.266 -7.152 2.1 1 98.19 89 ALA A N 1
ATOM 693 C CA . ALA A 1 89 ? 10.859 -5.746 2.078 1 98.19 89 ALA A CA 1
ATOM 694 C C . ALA A 1 89 ? 11.906 -4.887 1.373 1 98.19 89 ALA A C 1
ATOM 696 O O . ALA A 1 89 ? 13.109 -5.133 1.496 1 98.19 89 ALA A O 1
ATOM 697 N N . PHE A 1 90 ? 11.445 -3.92 0.681 1 98.31 90 PHE A N 1
ATOM 698 C CA . PHE A 1 90 ? 12.305 -3.021 -0.087 1 98.31 90 PHE A CA 1
ATOM 699 C C . PHE A 1 90 ? 11.945 -1.566 0.191 1 98.31 90 PHE A C 1
ATOM 701 O O . PHE A 1 90 ? 10.773 -1.197 0.187 1 98.31 90 PHE A O 1
ATOM 708 N N . GLN A 1 91 ? 12.953 -0.746 0.389 1 98.69 91 GLN A N 1
ATOM 709 C CA . GLN A 1 91 ? 12.75 0.684 0.597 1 98.69 91 GLN A CA 1
ATOM 710 C C . GLN A 1 91 ? 12.984 1.465 -0.693 1 98.69 91 GLN A C 1
ATOM 712 O O . GLN A 1 91 ? 13.914 1.17 -1.444 1 98.69 91 GLN A O 1
ATOM 717 N N . PHE A 1 92 ? 12.156 2.443 -0.891 1 98.75 92 PHE A N 1
ATOM 718 C CA . PHE A 1 92 ? 12.219 3.344 -2.037 1 98.75 92 PHE A CA 1
ATOM 719 C C . PHE A 1 92 ? 12.094 4.797 -1.593 1 98.75 92 PHE A C 1
ATOM 721 O O . PHE A 1 92 ? 11.641 5.074 -0.483 1 98.75 92 PHE A O 1
ATOM 728 N N . PRO A 1 93 ? 12.57 5.758 -2.494 1 98.62 93 PRO A N 1
ATOM 729 C CA . PRO A 1 93 ? 12.078 7.117 -2.285 1 98.62 93 PRO A CA 1
ATOM 730 C C . PRO A 1 93 ? 10.555 7.195 -2.256 1 98.62 93 PRO A C 1
ATOM 732 O O . PRO A 1 93 ? 9.875 6.422 -2.939 1 98.62 93 PRO A O 1
ATOM 735 N N . GLY A 1 94 ? 10 8.094 -1.523 1 98.56 94 GLY A N 1
ATOM 736 C CA . GLY A 1 94 ? 8.562 8.148 -1.299 1 98.56 94 GLY A CA 1
ATOM 737 C C . GLY A 1 94 ? 7.832 9.031 -2.297 1 98.56 94 GLY A C 1
ATOM 738 O O . GLY A 1 94 ? 6.734 9.516 -2.016 1 98.56 94 GLY A O 1
ATOM 739 N N . THR A 1 95 ? 8.344 9.258 -3.49 1 98.5 95 THR A N 1
ATOM 740 C CA . THR A 1 95 ? 7.766 10.195 -4.449 1 98.5 95 THR A CA 1
ATOM 741 C C . THR A 1 95 ? 6.477 9.633 -5.043 1 98.5 95 THR A C 1
ATOM 743 O O . THR A 1 95 ? 6.238 8.422 -4.988 1 98.5 95 THR A O 1
ATOM 746 N N . ASP A 1 96 ? 5.66 10.547 -5.617 1 98.38 96 ASP A N 1
ATOM 747 C CA . ASP A 1 96 ? 4.438 10.109 -6.281 1 98.38 96 ASP A CA 1
ATOM 748 C C . ASP A 1 96 ? 4.75 9.211 -7.473 1 98.38 96 ASP A C 1
ATOM 750 O O . ASP A 1 96 ? 3.994 8.281 -7.773 1 98.38 96 ASP A O 1
ATOM 754 N N . LYS A 1 97 ? 5.82 9.492 -8.164 1 97.94 97 LYS A N 1
ATOM 755 C CA . LYS A 1 97 ? 6.242 8.648 -9.281 1 97.94 97 LYS A CA 1
ATOM 756 C C . LYS A 1 97 ? 6.496 7.215 -8.812 1 97.94 97 LYS A C 1
ATOM 758 O O . LYS A 1 97 ? 6.055 6.258 -9.453 1 97.94 97 LYS A O 1
ATOM 763 N N . VAL A 1 98 ? 7.195 7.074 -7.727 1 98.31 98 VAL A N 1
ATOM 764 C CA . VAL A 1 98 ? 7.484 5.75 -7.188 1 98.31 98 VAL A CA 1
ATOM 765 C C . VAL A 1 98 ? 6.184 5.066 -6.773 1 98.31 98 VAL A C 1
ATOM 767 O O . VAL A 1 98 ? 5.996 3.873 -7.02 1 98.31 98 VAL A O 1
ATOM 770 N N . LEU A 1 99 ? 5.316 5.809 -6.117 1 98.62 99 LEU A N 1
ATOM 771 C CA . LEU A 1 99 ? 4.031 5.242 -5.727 1 98.62 99 LEU A CA 1
ATOM 772 C C . LEU A 1 99 ? 3.279 4.703 -6.941 1 98.62 99 LEU A C 1
ATOM 774 O O . LEU A 1 99 ? 2.705 3.615 -6.887 1 98.62 99 LEU A O 1
ATOM 778 N N . ASP A 1 100 ? 3.277 5.418 -8.047 1 98.12 100 ASP A N 1
ATOM 779 C CA . ASP A 1 100 ? 2.646 4.957 -9.281 1 98.12 100 ASP A CA 1
ATOM 780 C C . ASP A 1 100 ? 3.295 3.668 -9.781 1 98.12 100 ASP A C 1
ATOM 782 O O . ASP A 1 100 ? 2.6 2.742 -10.203 1 98.12 100 ASP A O 1
ATOM 786 N N . GLN A 1 101 ? 4.555 3.641 -9.758 1 97.81 101 GLN A N 1
ATOM 787 C CA . GLN A 1 101 ? 5.297 2.475 -10.227 1 97.81 101 GLN A CA 1
ATOM 788 C C . GLN A 1 101 ? 5.031 1.262 -9.336 1 97.81 101 GLN A C 1
ATOM 790 O O . GLN A 1 101 ? 4.895 0.141 -9.836 1 97.81 101 GLN A O 1
ATOM 795 N N . LEU A 1 102 ? 4.977 1.493 -8.047 1 98.69 102 LEU A N 1
ATOM 796 C CA . LEU A 1 102 ? 4.672 0.406 -7.125 1 98.69 102 LEU A CA 1
ATOM 797 C C . LEU A 1 102 ? 3.275 -0.148 -7.375 1 98.69 102 LEU A C 1
ATOM 799 O O . LEU A 1 102 ? 3.074 -1.364 -7.375 1 98.69 102 LEU A O 1
ATOM 803 N N . SER A 1 103 ? 2.311 0.738 -7.551 1 98.56 103 SER A N 1
ATOM 804 C CA . SER A 1 103 ? 0.948 0.318 -7.863 1 98.56 103 SER A CA 1
ATOM 805 C C . SER A 1 103 ? 0.901 -0.495 -9.148 1 98.56 103 SER A C 1
ATOM 807 O O . SER A 1 103 ? 0.24 -1.533 -9.211 1 98.56 103 SER A O 1
ATOM 809 N N . GLU A 1 104 ? 1.603 -0.05 -10.164 1 97.5 104 GLU A N 1
ATOM 810 C CA . GLU A 1 104 ? 1.661 -0.771 -11.43 1 97.5 104 GLU A CA 1
ATOM 811 C C . GLU A 1 104 ? 2.346 -2.125 -11.266 1 97.5 104 GLU A C 1
ATOM 813 O O . GLU A 1 104 ? 1.911 -3.123 -11.844 1 97.5 104 GLU A O 1
ATOM 818 N N . PHE A 1 105 ? 3.393 -2.154 -10.539 1 97.25 105 PHE A N 1
ATOM 819 C CA . PHE A 1 105 ? 4.082 -3.41 -10.266 1 97.25 105 PHE A CA 1
ATOM 820 C C . PHE A 1 105 ? 3.131 -4.422 -9.641 1 97.25 105 PHE A C 1
ATOM 822 O O . PHE A 1 105 ? 3.078 -5.578 -10.07 1 97.25 105 PHE A O 1
ATOM 829 N N . ILE A 1 106 ? 2.381 -4.004 -8.641 1 98.06 106 ILE A N 1
ATOM 830 C CA . ILE A 1 106 ? 1.457 -4.891 -7.945 1 98.06 106 ILE A CA 1
ATOM 831 C C . ILE A 1 106 ? 0.426 -5.441 -8.93 1 98.06 106 ILE A C 1
ATOM 833 O O . ILE A 1 106 ? 0.184 -6.648 -8.969 1 98.06 106 ILE A O 1
ATOM 837 N N . LYS A 1 107 ? -0.123 -4.559 -9.773 1 97.25 107 LYS A N 1
ATOM 838 C CA . LYS A 1 107 ? -1.16 -4.977 -10.711 1 97.25 107 LYS A CA 1
ATOM 839 C C . LYS A 1 107 ? -0.609 -5.969 -11.734 1 97.25 107 LYS A C 1
ATOM 841 O O . LYS A 1 107 ? -1.276 -6.945 -12.078 1 97.25 107 LYS A O 1
ATOM 846 N N . THR A 1 108 ? 0.617 -5.773 -12.195 1 95.25 108 THR A N 1
ATOM 847 C CA . THR A 1 108 ? 1.188 -6.648 -13.219 1 95.25 108 THR A CA 1
ATOM 848 C C . THR A 1 108 ? 1.662 -7.961 -12.602 1 95.25 108 THR A C 1
ATOM 850 O O . THR A 1 108 ? 1.461 -9.031 -13.18 1 95.25 108 THR A O 1
ATOM 853 N N . GLU A 1 109 ? 2.258 -7.875 -11.445 1 95.12 109 GLU A N 1
ATOM 854 C CA . GLU A 1 109 ? 2.789 -9.078 -10.812 1 95.12 109 GLU A CA 1
ATOM 855 C C . GLU A 1 109 ? 1.669 -10.031 -10.414 1 95.12 109 GLU A C 1
ATOM 857 O O . GLU A 1 109 ? 1.768 -11.242 -10.641 1 95.12 109 GLU A O 1
ATOM 862 N N . ARG A 1 110 ? 0.591 -9.492 -9.867 1 95.31 110 ARG A N 1
ATOM 863 C CA . ARG A 1 110 ? -0.442 -10.383 -9.344 1 95.31 110 ARG A CA 1
ATOM 864 C C . ARG A 1 110 ? -1.297 -10.953 -10.477 1 95.31 110 ARG A C 1
ATOM 866 O O . ARG A 1 110 ? -2.146 -11.812 -10.242 1 95.31 110 ARG A O 1
ATOM 873 N N . ALA A 1 111 ? -1.104 -10.445 -11.711 1 93 111 ALA A N 1
ATOM 874 C CA . ALA A 1 111 ? -1.778 -11.047 -12.859 1 93 111 ALA A CA 1
ATOM 875 C C . ALA A 1 111 ? -1.298 -12.477 -13.086 1 93 111 ALA A C 1
ATOM 877 O O . ALA A 1 111 ? -2.035 -13.305 -13.625 1 93 111 ALA A O 1
ATOM 878 N N . CYS A 1 112 ? -0.167 -12.805 -12.625 1 90.12 112 CYS A N 1
ATOM 879 C CA . CYS A 1 112 ? 0.365 -14.156 -12.805 1 90.12 112 CYS A CA 1
ATOM 880 C C . CYS A 1 112 ? 0.64 -14.82 -11.461 1 90.12 112 CYS A C 1
ATOM 882 O O . CYS A 1 112 ? 0.686 -16.047 -11.367 1 90.12 112 CYS A O 1
ATOM 884 N N . CYS A 1 113 ? 0.878 -14.094 -10.461 1 93.75 113 CYS A N 1
ATOM 885 C CA . CYS A 1 113 ? 1.232 -14.609 -9.141 1 93.75 113 CYS A CA 1
ATOM 886 C C . CYS A 1 113 ? 0.206 -14.195 -8.094 1 93.75 113 CYS A C 1
ATOM 888 O O . CYS A 1 113 ? 0.517 -13.422 -7.191 1 93.75 113 CYS A O 1
ATOM 890 N N . THR A 1 114 ? -0.806 -14.914 -7.977 1 94.31 114 THR A N 1
ATOM 891 C CA . THR A 1 114 ? -1.94 -14.547 -7.141 1 94.31 114 THR A CA 1
ATOM 892 C C . THR A 1 114 ? -1.672 -14.891 -5.68 1 94.31 114 THR A C 1
ATOM 894 O O . THR A 1 114 ? -2.406 -14.461 -4.785 1 94.31 114 THR A O 1
ATOM 897 N N . PHE A 1 115 ? -0.58 -15.562 -5.375 1 95.81 115 PHE A N 1
ATOM 898 C CA . PHE A 1 115 ? -0.313 -16.062 -4.031 1 95.81 115 PHE A CA 1
ATOM 899 C C . PHE A 1 115 ? 0.337 -14.977 -3.172 1 95.81 115 PHE A C 1
ATOM 901 O O . PHE A 1 115 ? 0.432 -15.125 -1.951 1 95.81 115 PHE A O 1
ATOM 908 N N . PHE A 1 116 ? 0.755 -13.938 -3.789 1 96.94 116 PHE A N 1
ATOM 909 C CA . PHE A 1 116 ? 1.439 -12.898 -3.033 1 96.94 116 PHE A CA 1
ATOM 910 C C . PHE A 1 116 ? 0.45 -12.102 -2.188 1 96.94 116 PHE A C 1
ATOM 912 O O . PHE A 1 116 ? -0.724 -11.984 -2.545 1 96.94 116 PHE A O 1
ATOM 919 N N . ILE A 1 117 ? 0.921 -11.617 -1.104 1 97.94 117 ILE A N 1
ATOM 920 C CA . ILE A 1 117 ? 0.365 -10.461 -0.399 1 97.94 117 ILE A CA 1
ATOM 921 C C . ILE A 1 117 ? 1.322 -9.281 -0.511 1 97.94 117 ILE A C 1
ATOM 923 O O . ILE A 1 117 ? 2.516 -9.406 -0.227 1 97.94 117 ILE A O 1
ATOM 927 N N . PHE A 1 118 ? 0.787 -8.188 -0.942 1 98.62 118 PHE A N 1
ATOM 928 C CA . PHE A 1 118 ? 1.59 -6.98 -1.124 1 98.62 118 PHE A CA 1
ATOM 929 C C . PHE A 1 118 ? 1.323 -5.977 -0.008 1 98.62 118 PHE A C 1
ATOM 931 O O . PHE A 1 118 ? 0.17 -5.645 0.271 1 98.62 118 PHE A O 1
ATOM 938 N N . GLY A 1 119 ? 2.357 -5.531 0.629 1 98.5 119 GLY A N 1
ATOM 939 C CA . GLY A 1 119 ? 2.279 -4.453 1.605 1 98.5 119 GLY A CA 1
ATOM 940 C C . GLY A 1 119 ? 2.977 -3.186 1.152 1 98.5 119 GLY A C 1
ATOM 941 O O . GLY A 1 119 ? 4.062 -3.24 0.57 1 98.5 119 GLY A O 1
ATOM 942 N N . LEU A 1 120 ? 2.289 -2.094 1.354 1 98.81 120 LEU A N 1
ATOM 943 C CA . LEU A 1 120 ? 2.936 -0.798 1.169 1 98.81 120 LEU A CA 1
ATOM 944 C C . LEU A 1 120 ? 2.861 0.033 2.445 1 98.81 120 LEU A C 1
ATOM 946 O O . LEU A 1 120 ? 1.838 0.031 3.135 1 98.81 120 LEU A O 1
ATOM 950 N N . SER A 1 121 ? 3.926 0.628 2.803 1 98.81 121 SER A N 1
ATOM 951 C CA . SER A 1 121 ? 3.977 1.707 3.783 1 98.81 121 SER A CA 1
ATOM 952 C C . SER A 1 121 ? 4.547 2.982 3.174 1 98.81 121 SER A C 1
ATOM 954 O O . SER A 1 121 ? 5.68 2.988 2.68 1 98.81 121 SER A O 1
ATOM 956 N N . ILE A 1 122 ? 3.756 4.047 3.189 1 98.81 122 ILE A N 1
ATOM 957 C CA . ILE A 1 122 ? 4.039 5.25 2.414 1 98.81 122 ILE A CA 1
ATOM 958 C C . ILE A 1 122 ? 4.02 6.473 3.33 1 98.81 122 ILE A C 1
ATOM 960 O O . ILE A 1 122 ? 3.02 6.73 4.008 1 98.81 122 ILE A O 1
ATOM 964 N N . SER A 1 123 ? 5.125 7.203 3.33 1 98.5 123 SER A N 1
ATOM 965 C CA . SER A 1 123 ? 5.195 8.406 4.152 1 98.5 123 SER A CA 1
ATOM 966 C C . SER A 1 123 ? 4.363 9.531 3.553 1 98.5 123 SER A C 1
ATOM 968 O O . SER A 1 123 ? 4.266 9.664 2.33 1 98.5 123 SER A O 1
ATOM 970 N N . GLY A 1 124 ? 3.812 10.289 4.371 1 97.25 124 GLY A N 1
ATOM 971 C CA . GLY A 1 124 ? 3.01 11.422 3.941 1 97.25 124 GLY A CA 1
ATOM 972 C C . GLY A 1 124 ? 3.834 12.531 3.32 1 97.25 124 GLY A C 1
ATOM 973 O O . GLY A 1 124 ? 3.352 13.258 2.445 1 97.25 124 GLY A O 1
ATOM 974 N N . ASP A 1 125 ? 5.066 12.695 3.768 1 96.25 125 ASP A N 1
ATOM 975 C CA . ASP A 1 125 ? 5.879 13.812 3.297 1 96.25 125 ASP A CA 1
ATOM 976 C C . ASP A 1 125 ? 6.723 13.398 2.09 1 96.25 125 ASP A C 1
ATOM 978 O O . ASP A 1 125 ? 7.676 14.094 1.729 1 96.25 125 ASP A O 1
ATOM 982 N N . LYS A 1 126 ? 6.473 12.242 1.602 1 97.56 126 LYS A N 1
ATOM 983 C CA . LYS A 1 126 ? 7.066 11.734 0.371 1 97.56 126 LYS A CA 1
ATOM 984 C C . LYS A 1 126 ? 8.539 11.383 0.578 1 97.56 126 LYS A C 1
ATOM 986 O O . LYS A 1 126 ? 9.305 11.289 -0.386 1 97.56 126 LYS A O 1
ATOM 991 N N . SER A 1 127 ? 8.93 11.094 1.821 1 98.12 127 SER A N 1
ATOM 992 C CA . SER A 1 127 ? 10.328 10.812 2.119 1 98.12 127 SER A CA 1
ATOM 993 C C . SER A 1 127 ? 10.688 9.367 1.775 1 98.12 127 SER A C 1
ATOM 995 O O . SER A 1 127 ? 11.773 9.094 1.255 1 98.12 127 SER A O 1
ATOM 997 N N . GLU A 1 128 ? 9.844 8.492 2.08 1 98.31 128 GLU A N 1
ATOM 998 C CA . GLU A 1 128 ? 10.188 7.102 1.782 1 98.31 128 GLU A CA 1
ATOM 999 C C . GLU A 1 128 ? 8.93 6.254 1.602 1 98.31 128 GLU A C 1
ATOM 1001 O O . GLU A 1 128 ? 7.836 6.66 1.992 1 98.31 128 GLU A O 1
ATOM 1006 N N . ALA A 1 129 ? 9.078 5.137 0.944 1 98.81 129 ALA A N 1
ATOM 1007 C CA . ALA A 1 129 ? 8.078 4.082 0.783 1 98.81 129 ALA A CA 1
ATOM 1008 C C . ALA A 1 129 ? 8.711 2.701 0.93 1 98.81 129 ALA A C 1
ATOM 1010 O O . ALA A 1 129 ? 9.883 2.508 0.601 1 98.81 129 ALA A O 1
ATOM 1011 N N . TRP A 1 130 ? 7.895 1.827 1.484 1 98.81 130 TRP A N 1
ATOM 1012 C CA . TRP A 1 130 ? 8.297 0.429 1.595 1 98.81 130 TRP A CA 1
ATOM 1013 C C . TRP A 1 130 ? 7.336 -0.478 0.836 1 98.81 130 TRP A C 1
ATOM 1015 O O . TRP A 1 130 ? 6.121 -0.275 0.875 1 98.81 130 TRP A O 1
ATOM 1025 N N . LEU A 1 131 ? 7.902 -1.465 0.156 1 98.69 131 LEU A N 1
ATOM 1026 C CA . LEU A 1 131 ? 7.16 -2.582 -0.418 1 98.69 131 LEU A CA 1
ATOM 1027 C C . LEU A 1 131 ? 7.5 -3.885 0.296 1 98.69 131 LEU A C 1
ATOM 1029 O O . LEU A 1 131 ? 8.672 -4.227 0.449 1 98.69 131 LEU A O 1
ATOM 1033 N N . GLU A 1 132 ? 6.523 -4.52 0.805 1 98.25 132 GLU A N 1
ATOM 1034 C CA . GLU A 1 132 ? 6.668 -5.883 1.306 1 98.25 132 GLU A CA 1
ATOM 1035 C C . GLU A 1 132 ? 6.066 -6.895 0.334 1 98.25 132 GLU A C 1
ATOM 1037 O O . GLU A 1 132 ? 4.918 -6.746 -0.093 1 98.25 132 GLU A O 1
ATOM 1042 N N . LEU A 1 133 ? 6.82 -7.871 -0.089 1 97.69 133 LEU A N 1
ATOM 1043 C CA . LEU A 1 133 ? 6.371 -9.031 -0.853 1 97.69 133 LEU A CA 1
ATOM 1044 C C . LEU A 1 133 ? 6.406 -10.297 0.002 1 97.69 133 LEU A C 1
ATOM 1046 O O . LEU A 1 133 ? 7.48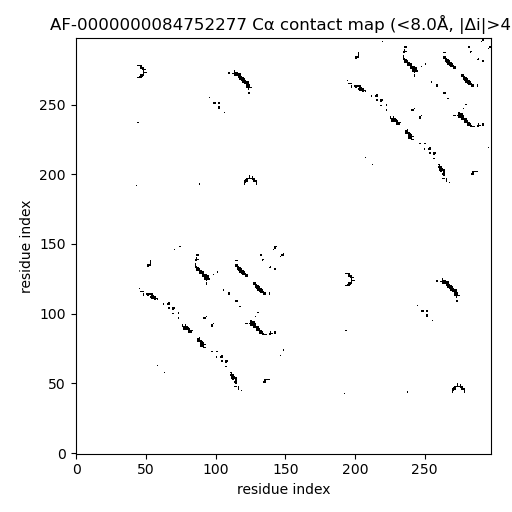4 -10.758 0.379 1 97.69 133 LEU A O 1
ATOM 1050 N N . THR A 1 134 ? 5.215 -10.773 0.339 1 97.19 134 THR A N 1
ATOM 1051 C CA . THR A 1 134 ? 5.148 -11.953 1.199 1 97.19 134 THR A CA 1
ATOM 1052 C C . THR A 1 134 ? 4.203 -13 0.615 1 97.19 134 THR A C 1
ATOM 1054 O O . THR A 1 134 ? 3.408 -12.695 -0.277 1 97.19 134 THR A O 1
ATOM 1057 N N . GLY A 1 135 ? 4.355 -14.242 1.054 1 96.5 135 GLY A N 1
ATOM 1058 C CA . GLY A 1 135 ? 3.506 -15.312 0.56 1 96.5 135 GLY A CA 1
ATOM 1059 C C . GLY A 1 135 ? 3.732 -16.625 1.273 1 96.5 135 GLY A C 1
ATOM 1060 O O . GLY A 1 135 ? 4.395 -16.672 2.312 1 96.5 135 GLY A O 1
ATOM 1061 N N . PRO A 1 136 ? 3.053 -17.672 0.762 1 96.12 136 PRO A N 1
ATOM 1062 C CA . PRO A 1 136 ? 3.203 -19 1.355 1 96.12 136 PRO A CA 1
ATOM 1063 C C . PRO A 1 136 ? 4.621 -19.547 1.212 1 96.12 136 PRO A C 1
ATOM 1065 O O . PRO A 1 136 ? 5.496 -18.891 0.659 1 96.12 136 PRO A O 1
ATOM 1068 N N . GLU A 1 137 ? 4.746 -20.75 1.801 1 93.88 137 GLU A N 1
ATOM 1069 C CA . GLU A 1 137 ? 6.035 -21.422 1.666 1 93.88 137 GLU A CA 1
ATOM 1070 C C . GLU A 1 137 ? 6.496 -21.438 0.212 1 93.88 137 GLU A C 1
ATOM 1072 O O . GLU A 1 137 ? 5.719 -21.766 -0.688 1 93.88 137 GLU A O 1
ATOM 1077 N N . GLY A 1 138 ? 7.746 -21.031 0.02 1 93.94 138 GLY A N 1
ATOM 1078 C CA . GLY A 1 138 ? 8.297 -21 -1.328 1 93.94 138 GLY A CA 1
ATOM 1079 C C . GLY A 1 138 ? 8.289 -19.609 -1.94 1 93.94 138 GLY A C 1
ATOM 1080 O O . GLY A 1 138 ? 9.031 -19.344 -2.885 1 93.94 138 GLY A O 1
ATOM 1081 N N . ALA A 1 139 ? 7.395 -18.766 -1.488 1 94.25 139 ALA A N 1
ATOM 1082 C CA . ALA A 1 139 ? 7.266 -17.422 -2.053 1 94.25 139 ALA A CA 1
ATOM 1083 C C . ALA A 1 139 ? 8.562 -16.641 -1.893 1 94.25 139 ALA A C 1
ATOM 1085 O O . ALA A 1 139 ? 8.961 -15.898 -2.797 1 94.25 139 ALA A O 1
ATOM 1086 N N . LYS A 1 140 ? 9.125 -16.766 -0.764 1 94.5 140 LYS A N 1
ATOM 1087 C CA . LYS A 1 140 ? 10.375 -16.062 -0.491 1 94.5 140 LYS A CA 1
ATOM 1088 C C . LYS A 1 140 ? 11.453 -16.438 -1.51 1 94.5 140 LYS A C 1
ATOM 1090 O O . LYS A 1 140 ? 12.133 -15.562 -2.045 1 94.5 140 LYS A O 1
ATOM 1095 N N . ASP A 1 141 ? 11.625 -17.672 -1.795 1 92.94 141 ASP A N 1
ATOM 1096 C CA . ASP A 1 141 ? 12.562 -18.125 -2.809 1 92.94 141 ASP A CA 1
ATOM 1097 C C . ASP A 1 141 ? 12.195 -17.594 -4.188 1 92.94 141 ASP A C 1
ATOM 1099 O O . ASP A 1 141 ? 13.07 -17.266 -4.992 1 92.94 141 ASP A O 1
ATOM 1103 N N . PHE A 1 142 ? 10.93 -17.547 -4.438 1 92.38 142 PHE A N 1
ATOM 1104 C CA . PHE A 1 142 ? 10.438 -17.031 -5.707 1 92.38 142 PHE A CA 1
ATOM 1105 C C . PHE A 1 142 ? 10.875 -15.586 -5.91 1 92.38 142 PHE A C 1
ATOM 1107 O O . PHE A 1 142 ? 11.32 -15.211 -7 1 92.38 142 PHE A O 1
ATOM 1114 N N . VAL A 1 143 ? 10.773 -14.727 -4.867 1 94.12 143 VAL A N 1
ATOM 1115 C CA . VAL A 1 143 ? 11.133 -13.312 -4.949 1 94.12 143 VAL A CA 1
ATOM 1116 C C . VAL A 1 143 ? 12.602 -13.172 -5.348 1 94.12 143 VAL A C 1
ATOM 1118 O O . VAL A 1 143 ? 12.938 -12.367 -6.219 1 94.12 143 VAL A O 1
ATOM 1121 N N . GLN A 1 144 ? 13.438 -13.945 -4.812 1 90.81 144 GLN A N 1
ATOM 1122 C CA . GLN A 1 144 ? 14.875 -13.875 -5.055 1 90.81 144 GLN A CA 1
ATOM 1123 C C . GLN A 1 144 ? 15.227 -14.414 -6.438 1 90.81 144 GLN A C 1
ATOM 1125 O O . GLN A 1 144 ? 15.984 -13.781 -7.18 1 90.81 144 GLN A O 1
ATOM 1130 N N . SER A 1 145 ? 14.672 -15.484 -6.848 1 89.69 145 SER A N 1
ATOM 1131 C CA . SER A 1 145 ? 15.078 -16.172 -8.07 1 89.69 145 SER A CA 1
ATOM 1132 C C . SER A 1 145 ? 14.367 -15.602 -9.289 1 89.69 145 SER A C 1
ATOM 1134 O O . SER A 1 145 ? 14.969 -15.461 -10.352 1 89.69 145 SER A O 1
ATOM 1136 N N . GLU A 1 146 ? 13.008 -15.312 -9.164 1 84.94 146 GLU A N 1
ATOM 1137 C CA . GLU A 1 146 ? 12.188 -14.977 -10.32 1 84.94 146 GLU A CA 1
ATOM 1138 C C . GLU A 1 146 ? 12.062 -13.469 -10.5 1 84.94 146 GLU A C 1
ATOM 1140 O O . GLU A 1 146 ? 12 -12.969 -11.625 1 84.94 146 GLU A O 1
ATOM 1145 N N . LEU A 1 147 ? 12.039 -12.75 -9.375 1 87.25 147 LEU A N 1
ATOM 1146 C CA . LEU A 1 147 ? 11.906 -11.297 -9.5 1 87.25 147 LEU A CA 1
ATOM 1147 C C . LEU A 1 147 ? 13.273 -10.625 -9.477 1 87.25 147 LEU A C 1
ATOM 1149 O O . LEU A 1 147 ? 13.414 -9.477 -9.922 1 87.25 147 LEU A O 1
ATOM 1153 N N . GLY A 1 148 ? 14.242 -11.297 -9.062 1 85 148 GLY A N 1
ATOM 1154 C CA . GLY A 1 148 ? 15.578 -10.727 -9 1 85 148 GLY A CA 1
ATOM 1155 C C . GLY A 1 148 ? 15.695 -9.578 -8.023 1 85 148 GLY A C 1
ATOM 1156 O O . GLY A 1 148 ? 16.469 -8.641 -8.25 1 85 148 GLY A O 1
ATOM 1157 N N . LEU A 1 149 ? 14.867 -9.516 -7.09 1 81.06 149 LEU A N 1
ATOM 1158 C CA . LEU A 1 149 ? 14.906 -8.5 -6.039 1 81.06 149 LEU A CA 1
ATOM 1159 C C . LEU A 1 149 ? 15.609 -9.039 -4.801 1 81.06 149 LEU A C 1
ATOM 1161 O O . LEU A 1 149 ? 15.594 -10.242 -4.543 1 81.06 149 LEU A O 1
ATOM 1165 N N . MET B 1 1 ? 72.25 24.234 94.375 1 29.77 1 MET B N 1
ATOM 1166 C CA . MET B 1 1 ? 72.812 23.594 93.188 1 29.77 1 MET B CA 1
ATOM 1167 C C . MET B 1 1 ? 71.875 22.531 92.625 1 29.77 1 MET B C 1
ATOM 1169 O O . MET B 1 1 ? 72.25 21.375 92.438 1 29.77 1 MET B O 1
ATOM 1173 N N . LYS B 1 2 ? 70.5 22.781 92.875 1 36.09 2 LYS B N 1
ATOM 1174 C CA . LYS B 1 2 ? 69.438 21.828 92.75 1 36.09 2 LYS B CA 1
ATOM 1175 C C . LYS B 1 2 ? 69.312 21.328 91.25 1 36.09 2 LYS B C 1
ATOM 1177 O O . LYS B 1 2 ? 69.25 22.141 90.375 1 36.09 2 LYS B O 1
ATOM 1182 N N . ARG B 1 3 ? 69.875 20.109 91.062 1 33.28 3 ARG B N 1
ATOM 1183 C CA . ARG B 1 3 ? 70.062 19.297 89.875 1 33.28 3 ARG B CA 1
ATOM 1184 C C . ARG B 1 3 ? 68.75 19.125 89.125 1 33.28 3 ARG B C 1
ATOM 1186 O O . ARG B 1 3 ? 67.75 18.672 89.688 1 33.28 3 ARG B O 1
ATOM 1193 N N . ILE B 1 4 ? 68.375 20.125 88.188 1 44.25 4 ILE B N 1
ATOM 1194 C CA . ILE B 1 4 ? 67.25 20.25 87.312 1 44.25 4 ILE B CA 1
ATOM 1195 C C . ILE B 1 4 ? 67.188 19.031 86.375 1 44.25 4 ILE B C 1
ATOM 1197 O O . ILE B 1 4 ? 68.062 18.781 85.625 1 44.25 4 ILE B O 1
ATOM 1201 N N . PRO B 1 5 ? 66.688 17.859 87.062 1 39.84 5 PRO B N 1
ATOM 1202 C CA . PRO B 1 5 ? 66.812 16.688 86.188 1 39.84 5 PRO B CA 1
ATOM 1203 C C . PRO B 1 5 ? 66.188 16.922 84.812 1 39.84 5 PRO B C 1
ATOM 1205 O O . PRO B 1 5 ? 65.25 17.703 84.625 1 39.84 5 PRO B O 1
ATOM 1208 N N . LEU B 1 6 ? 67 16.844 83.688 1 35.03 6 LEU B N 1
ATOM 1209 C CA . LEU B 1 6 ? 67 16.938 82.25 1 35.03 6 LEU B CA 1
ATOM 1210 C C . LEU B 1 6 ? 66 15.938 81.688 1 35.03 6 LEU B C 1
ATOM 1212 O O . LEU B 1 6 ? 66.312 14.75 81.562 1 35.03 6 LEU B O 1
ATOM 1216 N N . LEU B 1 7 ? 64.688 15.875 82.25 1 35.16 7 LEU B N 1
ATOM 1217 C CA . LEU B 1 7 ? 63.906 14.75 81.75 1 35.16 7 LEU B CA 1
ATOM 1218 C C . LEU B 1 7 ? 63.781 14.789 80.25 1 35.16 7 LEU B C 1
ATOM 1220 O O . LEU B 1 7 ? 63.344 15.789 79.688 1 35.16 7 LEU B O 1
ATOM 1224 N N . LEU B 1 8 ? 64.688 14.148 79.5 1 30.97 8 LEU B N 1
ATOM 1225 C CA . LEU B 1 8 ? 64.875 13.945 78.062 1 30.97 8 LEU B CA 1
ATOM 1226 C C . LEU B 1 8 ? 63.562 13.359 77.438 1 30.97 8 LEU B C 1
ATOM 1228 O O . LEU B 1 8 ? 63.125 12.281 77.875 1 30.97 8 LEU B O 1
ATOM 1232 N N . LEU B 1 9 ? 62.469 14.18 77.312 1 36.16 9 LEU B N 1
ATOM 1233 C CA . LEU B 1 9 ? 61.219 13.727 76.75 1 36.16 9 LEU B CA 1
ATOM 1234 C C . LEU B 1 9 ? 61.438 13.18 75.312 1 36.16 9 LEU B C 1
ATOM 1236 O O . LEU B 1 9 ? 61.969 13.875 74.438 1 36.16 9 LEU B O 1
ATOM 1240 N N . SER B 1 10 ? 61.938 11.883 75.25 1 32.47 10 SER B N 1
ATOM 1241 C CA . SER B 1 10 ? 62.156 11.18 74 1 32.47 10 SER B CA 1
ATOM 1242 C C . SER B 1 10 ? 60.938 11.234 73.062 1 32.47 10 SER B C 1
ATOM 1244 O O . SER B 1 10 ? 59.812 10.961 73.5 1 32.47 10 SER B O 1
ATOM 1246 N N . ALA B 1 11 ? 60.844 12.234 72.125 1 33.94 11 ALA B N 1
ATOM 1247 C CA . ALA B 1 11 ? 59.875 12.508 71.062 1 33.94 11 ALA B CA 1
ATOM 1248 C C . ALA B 1 11 ? 59.781 11.344 70.062 1 33.94 11 ALA B C 1
ATOM 1250 O O . ALA B 1 11 ? 60.75 11.039 69.375 1 33.94 11 ALA B O 1
ATOM 1251 N N . THR B 1 12 ? 59.344 10.094 70.562 1 31.33 12 THR B N 1
ATOM 1252 C CA . THR B 1 12 ? 59.312 9.016 69.625 1 31.33 12 THR B CA 1
ATOM 1253 C C . THR B 1 12 ? 58.5 9.422 68.375 1 31.33 12 THR B C 1
ATOM 1255 O O . THR B 1 12 ? 57.438 10.047 68.5 1 31.33 12 THR B O 1
ATOM 1258 N N . LEU B 1 13 ? 59.125 9.742 67.25 1 34.72 13 LEU B N 1
ATOM 1259 C CA . LEU B 1 13 ? 58.719 10.07 65.875 1 34.72 13 LEU B CA 1
ATOM 1260 C C . LEU B 1 13 ? 57.938 8.938 65.25 1 34.72 13 LEU B C 1
ATOM 1262 O O . LEU B 1 13 ? 58.438 7.836 65.062 1 34.72 13 LEU B O 1
ATOM 1266 N N . THR B 1 14 ? 56.719 8.57 65.875 1 31.94 14 THR B N 1
ATOM 1267 C CA . THR B 1 14 ? 56.062 7.414 65.25 1 31.94 14 THR B CA 1
ATOM 1268 C C . THR B 1 14 ? 55.781 7.676 63.781 1 31.94 14 THR B C 1
ATOM 1270 O O . THR B 1 14 ? 55.344 8.773 63.406 1 31.94 14 THR B O 1
ATOM 1273 N N . LEU B 1 15 ? 56.5 7.059 62.844 1 30.83 15 LEU B N 1
ATOM 1274 C CA . LEU B 1 15 ? 56.469 6.93 61.375 1 30.83 15 LEU B CA 1
ATOM 1275 C C . LEU B 1 15 ? 55.094 6.527 60.875 1 30.83 15 LEU B C 1
ATOM 1277 O O . LEU B 1 15 ? 54.594 5.473 61.25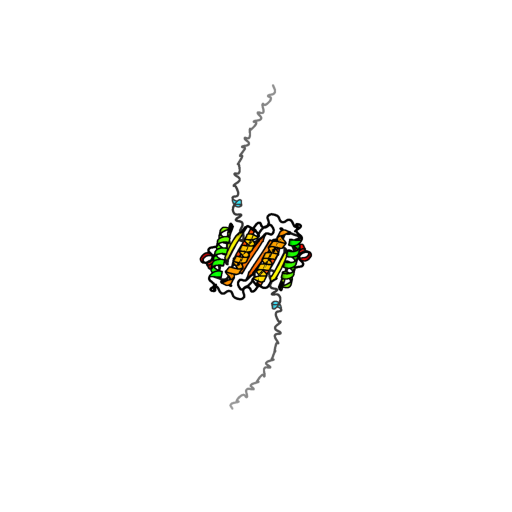 1 30.83 15 LEU B O 1
ATOM 1281 N N . VAL B 1 16 ? 54.094 7.441 60.875 1 35.59 16 VAL B N 1
ATOM 1282 C CA . VAL B 1 16 ? 52.781 7.121 60.344 1 35.59 16 VAL B CA 1
ATOM 1283 C C . VAL B 1 16 ? 52.906 6.719 58.875 1 35.59 16 VAL B C 1
ATOM 1285 O O . VAL B 1 16 ? 53.312 7.531 58.031 1 35.59 16 VAL B O 1
ATOM 1288 N N . GLY B 1 17 ? 53.438 5.434 58.625 1 28.72 17 GLY B N 1
ATOM 1289 C CA . GLY B 1 17 ? 53.5 4.898 57.281 1 28.72 17 GLY B CA 1
ATOM 1290 C C . GLY B 1 17 ? 52.219 5.059 56.5 1 28.72 17 GLY B C 1
ATOM 1291 O O . GLY B 1 17 ? 51.125 4.77 57 1 28.72 17 GLY B O 1
ATOM 1292 N N . CYS B 1 18 ? 52.094 6.07 55.5 1 31.86 18 CYS B N 1
ATOM 1293 C CA . CYS B 1 18 ? 51.094 6.387 54.531 1 31.86 18 CYS B CA 1
ATOM 1294 C C . CYS B 1 18 ? 50.781 5.18 53.656 1 31.86 18 CYS B C 1
ATOM 1296 O O . CYS B 1 18 ? 51.594 4.781 52.812 1 31.86 18 CYS B O 1
ATOM 1298 N N . ASN B 1 19 ? 50.5 3.904 54.219 1 29.94 19 ASN B N 1
ATOM 1299 C CA . ASN B 1 19 ? 50.25 2.885 53.219 1 29.94 19 ASN B CA 1
ATOM 1300 C C . ASN B 1 19 ? 49.125 3.295 52.25 1 29.94 19 ASN B C 1
ATOM 1302 O O . ASN B 1 19 ? 48 3.496 52.688 1 29.94 19 ASN B O 1
ATOM 1306 N N . ASN B 1 20 ? 49.375 4.238 51.312 1 29.83 20 ASN B N 1
ATOM 1307 C CA . ASN B 1 20 ? 48.438 4.609 50.25 1 29.83 20 ASN B CA 1
ATOM 1308 C C . ASN B 1 20 ? 48 3.396 49.438 1 29.83 20 ASN B C 1
ATOM 1310 O O . ASN B 1 20 ? 48.812 2.805 48.719 1 29.83 20 ASN B O 1
ATOM 1314 N N . THR B 1 21 ? 47.5 2.289 50.031 1 29.2 21 THR B N 1
ATOM 1315 C CA . THR B 1 21 ? 47.094 1.209 49.125 1 29.2 21 THR B CA 1
ATOM 1316 C C . THR B 1 21 ? 46.125 1.704 48.062 1 29.2 21 THR B C 1
ATOM 1318 O O . THR B 1 21 ? 45.031 2.211 48.406 1 29.2 21 THR B O 1
ATOM 1321 N N . GLU B 1 22 ? 46.656 2.295 46.938 1 30.19 22 GLU B N 1
ATOM 1322 C CA . GLU B 1 22 ? 45.875 2.631 45.75 1 30.19 22 GLU B CA 1
ATOM 1323 C C . GLU B 1 22 ? 45.031 1.442 45.281 1 30.19 22 GLU B C 1
ATOM 1325 O O . GLU B 1 22 ? 45.562 0.367 45 1 30.19 22 GLU B O 1
ATOM 1330 N N . LYS B 1 23 ? 43.875 1.243 45.938 1 32.25 23 LYS B N 1
ATOM 1331 C CA . LYS B 1 23 ? 42.938 0.222 45.5 1 32.25 23 LYS B CA 1
ATOM 1332 C C . LYS B 1 23 ? 42.656 0.353 44 1 32.25 23 LYS B C 1
ATOM 1334 O O . LYS B 1 23 ? 42.312 1.437 43.531 1 32.25 23 LYS B O 1
ATOM 1339 N N . THR B 1 24 ? 43.406 -0.354 43.156 1 31.92 24 THR B N 1
ATOM 1340 C CA . THR B 1 24 ? 43.094 -0.52 41.719 1 31.92 24 THR B CA 1
ATOM 1341 C C . THR B 1 24 ? 41.656 -0.885 41.531 1 31.92 24 THR B C 1
ATOM 1343 O O . THR B 1 24 ? 41.156 -1.871 42.062 1 31.92 24 THR B O 1
ATOM 1346 N N . SER B 1 25 ? 40.781 0.142 41.531 1 30.2 25 SER B N 1
ATOM 1347 C CA . SER B 1 25 ? 39.406 -0.048 41.188 1 30.2 25 SER B CA 1
ATOM 1348 C C . SER B 1 25 ? 39.25 -0.899 39.906 1 30.2 25 SER B C 1
ATOM 1350 O O . SER B 1 25 ? 39.781 -0.552 38.875 1 30.2 25 SER B O 1
ATOM 1352 N N . ALA B 1 26 ? 39.375 -2.246 40.156 1 32.09 26 ALA B N 1
ATOM 1353 C CA . ALA B 1 26 ? 39 -3.176 39.094 1 32.09 26 ALA B CA 1
ATOM 1354 C C . ALA B 1 26 ? 37.75 -2.701 38.344 1 32.09 26 ALA B C 1
ATOM 1356 O O . ALA B 1 26 ? 36.75 -2.312 38.969 1 32.09 26 ALA B O 1
ATOM 1357 N N . LEU B 1 27 ? 38 -2.045 37.188 1 34.22 27 LEU B N 1
ATOM 1358 C CA . LEU B 1 27 ? 36.969 -1.725 36.188 1 34.22 27 LEU B CA 1
ATOM 1359 C C . LEU B 1 27 ? 36.031 -2.9 36 1 34.22 27 LEU B C 1
ATOM 1361 O O . LEU B 1 27 ? 36.469 -4.039 35.812 1 34.22 27 LEU B O 1
ATOM 1365 N N . ASN B 1 28 ? 34.906 -2.879 36.844 1 34.25 28 ASN B N 1
ATOM 1366 C CA . ASN B 1 28 ? 33.844 -3.859 36.656 1 34.25 28 ASN B CA 1
ATOM 1367 C C . ASN B 1 28 ? 33.5 -4.047 35.188 1 34.25 28 ASN B C 1
ATOM 1369 O O . ASN B 1 28 ? 33.156 -3.084 34.5 1 34.25 28 ASN B O 1
ATOM 1373 N N . PRO B 1 29 ? 34.219 -4.996 34.531 1 34.41 29 PRO B N 1
ATOM 1374 C CA . PRO B 1 29 ? 33.844 -5.281 33.125 1 34.41 29 PRO B CA 1
ATOM 1375 C C . PRO B 1 29 ? 32.344 -5.422 32.938 1 34.41 29 PRO B C 1
ATOM 1377 O O . PRO B 1 29 ? 31.875 -5.824 31.875 1 34.41 29 PRO B O 1
ATOM 1380 N N . SER B 1 30 ? 31.578 -5.238 34.031 1 35.59 30 SER B N 1
ATOM 1381 C CA . SER B 1 30 ? 30.188 -5.641 33.812 1 35.59 30 SER B CA 1
ATOM 1382 C C . SER B 1 30 ? 29.562 -4.824 32.688 1 35.59 30 SER B C 1
ATOM 1384 O O . SER B 1 30 ? 28.375 -4.973 32.406 1 35.59 30 SER B O 1
ATOM 1386 N N . ALA B 1 31 ? 30.094 -3.672 32.312 1 34.22 31 ALA B N 1
ATOM 1387 C CA . ALA B 1 31 ? 29.281 -2.877 31.422 1 34.22 31 ALA B CA 1
ATOM 1388 C C . ALA B 1 31 ? 29.047 -3.609 30.094 1 34.22 31 ALA B C 1
ATOM 1390 O O . ALA B 1 31 ? 28.453 -3.062 29.172 1 34.22 31 ALA B O 1
ATOM 1391 N N . ILE B 1 32 ? 29.859 -4.527 29.812 1 29.67 32 ILE B N 1
ATOM 1392 C CA . ILE B 1 32 ? 29.781 -4.883 28.391 1 29.67 32 ILE B CA 1
ATOM 1393 C C . ILE B 1 32 ? 28.406 -5.445 28.078 1 29.67 32 ILE B C 1
ATOM 1395 O O . ILE B 1 32 ? 27.828 -5.168 27.016 1 29.67 32 ILE B O 1
ATOM 1399 N N . ALA B 1 33 ? 28 -6.5 28.859 1 31.47 33 ALA B N 1
ATOM 1400 C CA . ALA B 1 33 ? 27.078 -7.398 28.172 1 31.47 33 ALA B CA 1
ATOM 1401 C C . ALA B 1 33 ? 25.703 -6.762 28 1 31.47 33 ALA B C 1
ATOM 1403 O O . ALA B 1 33 ? 24.75 -7.113 28.719 1 31.47 33 ALA B O 1
ATOM 1404 N N . ASP B 1 34 ? 25.531 -5.5 28.234 1 29.59 34 ASP B N 1
ATOM 1405 C CA . ASP B 1 34 ? 24.156 -5.129 27.875 1 29.59 34 ASP B CA 1
ATOM 1406 C C . ASP B 1 34 ? 23.828 -5.578 26.453 1 29.59 34 ASP B C 1
ATOM 1408 O O . ASP B 1 34 ? 24.078 -4.844 25.484 1 29.59 34 ASP B O 1
ATOM 1412 N N . ARG B 1 35 ? 24.344 -6.73 26 1 28.55 35 ARG B N 1
ATOM 1413 C CA . ARG B 1 35 ? 23.75 -7.273 24.781 1 28.55 35 ARG B CA 1
ATOM 1414 C C . ARG B 1 35 ? 22.234 -7.086 24.781 1 28.55 35 ARG B C 1
ATOM 1416 O O . ARG B 1 35 ? 21.531 -7.664 25.609 1 28.55 35 ARG B O 1
ATOM 1423 N N . GLU B 1 36 ? 21.75 -5.855 24.562 1 31.3 36 GLU B N 1
ATOM 1424 C CA . GLU B 1 36 ? 20.359 -5.625 24.188 1 31.3 36 GLU B CA 1
ATOM 1425 C C . GLU B 1 36 ? 19.781 -6.82 23.422 1 31.3 36 GLU B C 1
ATOM 1427 O O . GLU B 1 36 ? 20.328 -7.223 22.391 1 31.3 36 GLU B O 1
ATOM 1432 N N . ASN B 1 37 ? 19.438 -7.898 23.984 1 31.11 37 ASN B N 1
ATOM 1433 C CA . ASN B 1 37 ? 18.391 -8.742 23.438 1 31.11 37 ASN B CA 1
ATOM 1434 C C . ASN B 1 37 ? 17.422 -7.938 22.562 1 31.11 37 ASN B C 1
ATOM 1436 O O . ASN B 1 37 ? 16.484 -7.332 23.078 1 31.11 37 ASN B O 1
ATOM 1440 N N . LYS B 1 38 ? 17.953 -7.098 21.672 1 33.97 38 LYS B N 1
ATOM 1441 C CA . LYS B 1 38 ? 17.109 -6.602 20.594 1 33.97 38 LYS B CA 1
ATOM 1442 C C . LYS B 1 38 ? 16.125 -7.668 20.141 1 33.97 38 LYS B C 1
ATOM 1444 O O . LYS B 1 38 ? 16.516 -8.68 19.547 1 33.97 38 LYS B O 1
ATOM 1449 N N . SER B 1 39 ? 15.32 -8.164 21.031 1 32.66 39 SER B N 1
ATOM 1450 C CA . SER B 1 39 ? 14.109 -8.734 20.453 1 32.66 39 SER B CA 1
ATOM 1451 C C . SER B 1 39 ? 13.969 -8.359 18.969 1 32.66 39 SER B C 1
ATOM 1453 O O . SER B 1 39 ? 13.93 -7.18 18.625 1 32.66 39 SER B O 1
ATOM 1455 N N . ILE B 1 40 ? 14.672 -8.906 18.203 1 37.28 40 ILE B N 1
ATOM 1456 C CA . ILE B 1 40 ? 14.289 -8.773 16.812 1 37.28 40 ILE B CA 1
ATOM 1457 C C . ILE B 1 40 ? 12.797 -8.5 16.703 1 37.28 40 ILE B C 1
ATOM 1459 O O . ILE B 1 40 ? 11.977 -9.414 16.859 1 37.28 40 ILE B O 1
ATOM 1463 N N . ASP B 1 41 ? 12.125 -7.664 17.578 1 38.59 41 ASP B N 1
ATOM 1464 C CA . ASP B 1 41 ? 10.805 -7.105 17.297 1 38.59 41 ASP B CA 1
ATOM 1465 C C . ASP B 1 41 ? 10.492 -7.152 15.797 1 38.59 41 ASP B C 1
ATOM 1467 O O . ASP B 1 41 ? 11.172 -6.508 14.992 1 38.59 41 ASP B O 1
ATOM 1471 N N . MET B 1 42 ? 10.344 -8.305 15.234 1 40.84 42 MET B N 1
ATOM 1472 C CA . MET B 1 42 ? 9.766 -8.328 13.898 1 40.84 42 MET B CA 1
ATOM 1473 C C . MET B 1 42 ? 8.914 -7.086 13.648 1 40.84 42 MET B C 1
ATOM 1475 O O . MET B 1 42 ? 7.688 -7.148 13.695 1 40.84 42 MET B O 1
ATOM 1479 N N . LYS B 1 43 ? 9.422 -5.84 14.039 1 55.38 43 LYS B N 1
ATOM 1480 C CA . LYS B 1 43 ? 8.82 -4.52 13.852 1 55.38 43 LYS B CA 1
ATOM 1481 C C . LYS B 1 43 ? 8.305 -4.352 12.422 1 55.38 43 LYS B C 1
ATOM 1483 O O . LYS B 1 43 ? 9.016 -4.645 11.461 1 55.38 43 LYS B O 1
ATOM 1488 N N . LYS B 1 44 ? 7.039 -4.316 12.383 1 74 44 LYS B N 1
ATOM 1489 C CA . LYS B 1 44 ? 6.301 -3.934 11.18 1 74 44 LYS B CA 1
ATOM 1490 C C . LYS B 1 44 ? 7.047 -2.861 10.391 1 74 44 LYS B C 1
ATOM 1492 O O . LYS B 1 44 ? 7.5 -1.866 10.961 1 74 44 LYS B O 1
ATOM 1497 N N . ILE B 1 45 ? 7.578 -3.248 9.273 1 91.62 45 ILE B N 1
ATOM 1498 C CA . ILE B 1 45 ? 8.18 -2.236 8.406 1 91.62 45 ILE B CA 1
ATOM 1499 C C . ILE B 1 45 ? 7.172 -1.116 8.148 1 91.62 45 ILE B C 1
ATOM 1501 O O . ILE B 1 45 ? 6.082 -1.359 7.633 1 91.62 45 ILE B O 1
ATOM 1505 N N . LYS B 1 46 ? 7.527 0.047 8.719 1 95.56 46 LYS B N 1
ATOM 1506 C CA . LYS B 1 46 ? 6.672 1.219 8.562 1 95.56 46 LYS B CA 1
ATOM 1507 C C . LYS B 1 46 ? 7.469 2.42 8.062 1 95.56 46 LYS B C 1
ATOM 1509 O O . LYS B 1 46 ? 8.547 2.715 8.578 1 95.56 46 LYS B O 1
ATOM 1514 N N . ALA B 1 47 ? 6.973 3.1 7.047 1 98.19 47 ALA B N 1
ATOM 1515 C CA . ALA B 1 47 ? 7.598 4.332 6.57 1 98.19 47 ALA B CA 1
ATOM 1516 C C . ALA B 1 47 ? 7.609 5.398 7.66 1 98.19 47 ALA B C 1
ATOM 1518 O O . ALA B 1 47 ? 6.793 5.359 8.586 1 98.19 47 ALA B O 1
ATOM 1519 N N . LYS B 1 48 ? 8.562 6.277 7.492 1 96.56 48 LYS B N 1
ATOM 1520 C CA . LYS B 1 48 ? 8.68 7.359 8.469 1 96.56 48 LYS B CA 1
ATOM 1521 C C . LYS B 1 48 ? 8.648 8.719 7.785 1 96.56 48 LYS B C 1
ATOM 1523 O O . LYS B 1 48 ? 9.188 8.891 6.691 1 96.56 48 LYS B O 1
ATOM 1528 N N . ASN B 1 49 ? 8.008 9.664 8.43 1 97.06 49 ASN B N 1
ATOM 1529 C CA . ASN B 1 49 ? 8.086 11.062 8.031 1 97.06 49 ASN B CA 1
ATOM 1530 C C . ASN B 1 49 ? 9.297 11.758 8.656 1 97.06 49 ASN B C 1
ATOM 1532 O O . ASN B 1 49 ? 9.719 11.398 9.758 1 97.06 49 ASN B O 1
ATOM 1536 N N . ARG B 1 50 ? 9.781 12.766 7.949 1 93.94 50 ARG B N 1
ATOM 1537 C CA . ARG B 1 50 ? 10.867 13.547 8.523 1 93.94 50 ARG B CA 1
ATOM 1538 C C . ARG B 1 50 ? 10.383 14.391 9.695 1 93.94 50 ARG B C 1
ATOM 1540 O O . ARG B 1 50 ? 11.102 14.578 10.68 1 93.94 50 ARG B O 1
ATOM 1547 N N . THR B 1 51 ? 9.148 14.914 9.523 1 87.56 51 THR B N 1
ATOM 1548 C CA . THR B 1 51 ? 8.484 15.664 10.594 1 87.56 51 THR B CA 1
ATOM 1549 C C . THR B 1 51 ? 7.082 15.109 10.836 1 87.56 51 THR B C 1
ATOM 1551 O O . THR B 1 51 ? 6.477 14.523 9.938 1 87.56 51 THR B O 1
ATOM 1554 N N . ASN B 1 52 ? 6.59 15.234 12.086 1 87.31 52 ASN B N 1
ATOM 1555 C CA . ASN B 1 52 ? 5.289 14.664 12.43 1 87.31 52 ASN B CA 1
ATOM 1556 C C . ASN B 1 52 ? 4.293 15.734 12.852 1 87.31 52 ASN B C 1
ATOM 1558 O O . ASN B 1 52 ? 3.357 15.461 13.602 1 87.31 52 ASN B O 1
ATOM 1562 N N . ASP B 1 53 ? 4.516 16.906 12.383 1 86.94 53 ASP B N 1
ATOM 1563 C CA . ASP B 1 53 ? 3.613 18 12.758 1 86.94 53 ASP B CA 1
ATOM 1564 C C . ASP B 1 53 ? 2.244 17.828 12.102 1 86.94 53 ASP B C 1
ATOM 1566 O O . ASP B 1 53 ? 2.154 17.625 10.89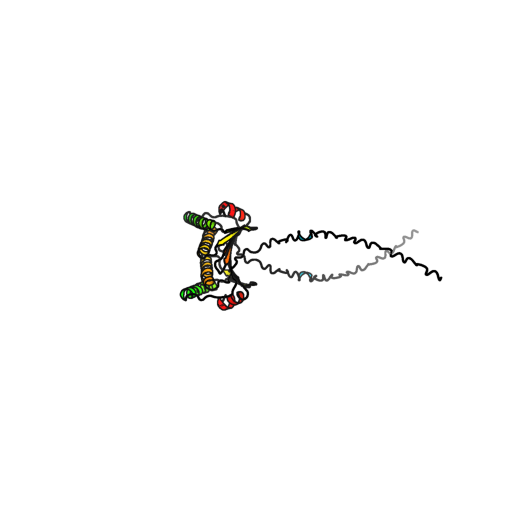1 1 86.94 53 ASP B O 1
ATOM 1570 N N . LEU B 1 54 ? 1.259 17.906 13.039 1 85.62 54 LEU B N 1
ATOM 1571 C CA . LEU B 1 54 ? -0.113 17.812 12.555 1 85.62 54 LEU B CA 1
ATOM 1572 C C . LEU B 1 54 ? -0.55 19.109 11.883 1 85.62 54 LEU B C 1
ATOM 1574 O O . LEU B 1 54 ? -0.695 20.141 12.547 1 85.62 54 LEU B O 1
ATOM 1578 N N . SER B 1 55 ? -0.18 19.375 10.594 1 77.19 55 SER B N 1
ATOM 1579 C CA . SER B 1 55 ? -0.638 20.562 9.867 1 77.19 55 SER B CA 1
ATOM 1580 C C . SER B 1 55 ? -1.151 20.188 8.484 1 77.19 55 SER B C 1
ATOM 1582 O O . SER B 1 55 ? -0.682 19.219 7.879 1 77.19 55 SER B O 1
ATOM 1584 N N . CYS B 1 56 ? -2.32 20.703 8.188 1 77.38 56 CYS B N 1
ATOM 1585 C CA . CYS B 1 56 ? -2.822 20.562 6.82 1 77.38 56 CYS B CA 1
ATOM 1586 C C . CYS B 1 56 ? -2.543 21.828 6.012 1 77.38 56 CYS B C 1
ATOM 1588 O O . CYS B 1 56 ? -2.826 22.938 6.461 1 77.38 56 CYS B O 1
ATOM 1590 N N . LYS B 1 57 ? -1.821 21.609 4.973 1 78.69 57 LYS B N 1
ATOM 1591 C CA . LYS B 1 57 ? -1.554 22.719 4.07 1 78.69 57 LYS B CA 1
ATOM 1592 C C . LYS B 1 57 ? -2.754 23 3.168 1 78.69 57 LYS B C 1
ATOM 1594 O O . LYS B 1 57 ? -3.586 22.125 2.945 1 78.69 57 LYS B O 1
ATOM 1599 N N . LEU B 1 58 ? -2.873 24.312 2.828 1 73.56 58 LEU B N 1
ATOM 1600 C CA . LEU B 1 58 ? -3.896 24.672 1.854 1 73.56 58 LEU B CA 1
ATOM 1601 C C . LEU B 1 58 ? -3.523 24.188 0.461 1 73.56 58 LEU B C 1
ATOM 1603 O O . LEU B 1 58 ? -2.354 24.234 0.074 1 73.56 58 LEU B O 1
ATOM 1607 N N . THR B 1 59 ? -4.496 23.438 -0.153 1 83.19 59 THR B N 1
ATOM 1608 C CA . THR B 1 59 ? -4.332 22.938 -1.513 1 83.19 59 THR B CA 1
ATOM 1609 C C . THR B 1 59 ? -5.191 23.734 -2.49 1 83.19 59 THR B C 1
ATOM 1611 O O . THR B 1 59 ? -6.035 24.531 -2.078 1 83.19 59 THR B O 1
ATOM 1614 N N . THR B 1 60 ? -4.898 23.703 -3.727 1 90.44 60 THR B N 1
ATOM 1615 C CA . THR B 1 60 ? -5.695 24.359 -4.754 1 90.44 60 THR B CA 1
ATOM 1616 C C . THR B 1 60 ? -7.121 23.828 -4.762 1 90.44 60 THR B C 1
ATOM 1618 O O . THR B 1 60 ? -7.371 22.688 -4.34 1 90.44 60 THR B O 1
ATOM 1621 N N . PRO B 1 61 ? -8.016 24.688 -5.227 1 91.62 61 PRO B N 1
ATOM 1622 C CA . PRO B 1 61 ? -9.406 24.219 -5.34 1 91.62 61 PRO B CA 1
ATOM 1623 C C . PRO B 1 61 ? -9.531 22.953 -6.195 1 91.62 61 PRO B C 1
ATOM 1625 O O . PRO B 1 61 ? -10.359 22.094 -5.902 1 91.62 61 PRO B O 1
ATOM 1628 N N . GLU B 1 62 ? -8.766 22.906 -7.211 1 92.12 62 GLU B N 1
ATOM 1629 C CA . GLU B 1 62 ? -8.805 21.75 -8.102 1 92.12 62 GLU B CA 1
ATOM 1630 C C . GLU B 1 62 ? -8.383 20.469 -7.375 1 92.12 62 GLU B C 1
ATOM 1632 O O . GLU B 1 62 ? -9.016 19.422 -7.531 1 92.12 62 GLU B O 1
ATOM 1637 N N . LEU B 1 63 ? -7.355 20.609 -6.625 1 90.62 63 LEU B N 1
ATOM 1638 C CA . LEU B 1 63 ? -6.875 19.453 -5.875 1 90.62 63 LEU B CA 1
ATOM 1639 C C . LEU B 1 63 ? -7.867 19.062 -4.789 1 90.62 63 LEU B C 1
ATOM 1641 O O . LEU B 1 63 ? -8.086 17.875 -4.539 1 90.62 63 LEU B O 1
ATOM 1645 N N . LEU B 1 64 ? -8.453 20 -4.203 1 90.12 64 LEU B N 1
ATOM 1646 C CA . LEU B 1 64 ? -9.453 19.75 -3.168 1 90.12 64 LEU B CA 1
ATOM 1647 C C . LEU B 1 64 ? -10.656 19.016 -3.748 1 90.12 64 LEU B C 1
ATOM 1649 O O . LEU B 1 64 ? -11.18 18.078 -3.131 1 90.12 64 LEU B O 1
ATOM 1653 N N . GLN B 1 65 ? -11.086 19.469 -4.891 1 93.5 65 GLN B N 1
ATOM 1654 C CA . GLN B 1 65 ? -12.211 18.812 -5.547 1 93.5 65 GLN B CA 1
ATOM 1655 C C . GLN B 1 65 ? -11.875 17.359 -5.895 1 93.5 65 GLN B C 1
ATOM 1657 O O . GLN B 1 65 ? -12.703 16.469 -5.711 1 93.5 65 GLN B O 1
ATOM 1662 N N . ARG B 1 66 ? -10.711 17.172 -6.441 1 91.38 66 ARG B N 1
ATOM 1663 C CA . ARG B 1 66 ? -10.273 15.812 -6.766 1 91.38 66 ARG B CA 1
ATOM 1664 C C . ARG B 1 66 ? -10.219 14.945 -5.516 1 91.38 66 ARG B C 1
ATOM 1666 O O . ARG B 1 66 ? -10.68 13.797 -5.531 1 91.38 66 ARG B O 1
ATOM 1673 N N . LYS B 1 67 ? -9.695 15.516 -4.516 1 92.06 67 LYS B N 1
ATOM 1674 C CA . LYS B 1 67 ? -9.602 14.812 -3.236 1 92.06 67 LYS B CA 1
ATOM 1675 C C . LYS B 1 67 ? -10.977 14.391 -2.738 1 92.06 67 LYS B C 1
ATOM 1677 O O . LYS B 1 67 ? -11.172 13.242 -2.336 1 92.06 67 LYS B O 1
ATOM 1682 N N . GLU B 1 68 ? -11.867 15.25 -2.799 1 92.62 68 GLU B N 1
ATOM 1683 C CA . GLU B 1 68 ? -13.227 14.977 -2.328 1 92.62 68 GLU B CA 1
ATOM 1684 C C . GLU B 1 68 ? -13.898 13.898 -3.174 1 92.62 68 GLU B C 1
ATOM 1686 O O . GLU B 1 68 ? -14.586 13.023 -2.641 1 92.62 68 GLU B O 1
ATOM 1691 N N . THR B 1 69 ? -13.703 13.984 -4.441 1 95 69 THR B N 1
ATOM 1692 C CA . THR B 1 69 ? -14.305 13.008 -5.344 1 95 69 THR B CA 1
ATOM 1693 C C . THR B 1 69 ? -13.758 11.609 -5.086 1 95 69 THR B C 1
ATOM 1695 O O . THR B 1 69 ? -14.516 10.648 -4.957 1 95 69 THR B O 1
ATOM 1698 N N . VAL B 1 70 ? -12.43 11.5 -4.98 1 94.06 70 VAL B N 1
ATOM 1699 C CA . VAL B 1 70 ? -11.781 10.211 -4.758 1 94.06 70 VAL B CA 1
ATOM 1700 C C . VAL B 1 70 ? -12.203 9.641 -3.406 1 94.06 70 VAL B C 1
ATOM 1702 O O . VAL B 1 70 ? -12.508 8.453 -3.293 1 94.06 70 VAL B O 1
ATOM 1705 N N . LEU B 1 71 ? -12.25 10.477 -2.443 1 94.62 71 LEU B N 1
ATOM 1706 C CA . LEU B 1 71 ? -12.625 10.055 -1.1 1 94.62 71 LEU B CA 1
ATOM 1707 C C . LEU B 1 71 ? -14.07 9.562 -1.07 1 94.62 71 LEU B C 1
ATOM 1709 O O . LEU B 1 71 ? -14.375 8.547 -0.444 1 94.62 71 LEU B O 1
ATOM 1713 N N . LYS B 1 72 ? -14.969 10.281 -1.717 1 95.19 72 LYS B N 1
ATOM 1714 C CA . LYS B 1 72 ? -16.375 9.875 -1.782 1 95.19 72 LYS B CA 1
ATOM 1715 C C . LYS B 1 72 ? -16.516 8.5 -2.414 1 95.19 72 LYS B C 1
ATOM 1717 O O . LYS B 1 72 ? -17.25 7.648 -1.902 1 95.19 72 LYS B O 1
ATOM 1722 N N . ASP B 1 73 ? -15.875 8.281 -3.502 1 95.56 73 ASP B N 1
ATOM 1723 C CA . ASP B 1 73 ? -15.922 6.992 -4.191 1 95.56 73 ASP B CA 1
ATOM 1724 C C . ASP B 1 73 ? -15.422 5.867 -3.289 1 95.56 73 ASP B C 1
ATOM 1726 O O . ASP B 1 73 ? -16.016 4.785 -3.25 1 95.56 73 ASP B O 1
ATOM 1730 N N . LEU B 1 74 ? -14.344 6.129 -2.57 1 96.75 74 LEU B N 1
ATOM 1731 C CA . LEU B 1 74 ? -13.766 5.109 -1.702 1 96.75 74 LEU B CA 1
ATOM 1732 C C . LEU B 1 74 ? -14.672 4.828 -0.511 1 96.75 74 LEU B C 1
ATOM 1734 O O . LEU B 1 74 ? -14.836 3.674 -0.106 1 96.75 74 LEU B O 1
ATOM 1738 N N . LYS B 1 75 ? -15.242 5.836 0.012 1 96.31 75 LYS B N 1
ATOM 1739 C CA . LYS B 1 75 ? -16.125 5.68 1.165 1 96.31 75 LYS B CA 1
ATOM 1740 C C . LYS B 1 75 ? -17.25 4.707 0.861 1 96.31 75 LYS B C 1
ATOM 1742 O O . LYS B 1 75 ? -17.641 3.9 1.715 1 96.31 75 LYS B O 1
ATOM 1747 N N . GLU B 1 76 ? -17.688 4.711 -0.325 1 96.69 76 GLU B N 1
ATOM 1748 C CA . GLU B 1 76 ? -18.812 3.875 -0.732 1 96.69 76 GLU B CA 1
ATOM 1749 C C . GLU B 1 76 ? -18.406 2.41 -0.842 1 96.69 76 GLU B C 1
ATOM 1751 O O . GLU B 1 76 ? -19.25 1.521 -0.886 1 96.69 76 GLU B O 1
ATOM 1756 N N . GLN B 1 77 ? -17.172 2.189 -0.823 1 97.62 77 GLN B N 1
ATOM 1757 C CA . GLN B 1 77 ? -16.688 0.835 -1.074 1 97.62 77 GLN B CA 1
ATOM 1758 C C . GLN B 1 77 ? -16.109 0.217 0.193 1 97.62 77 GLN B C 1
ATOM 1760 O O . GLN B 1 77 ? -15.57 -0.894 0.158 1 97.62 77 GLN B O 1
ATOM 1765 N N . VAL B 1 78 ? -16.156 0.95 1.343 1 97.94 78 VAL B N 1
ATOM 1766 C CA . VAL B 1 78 ? -15.617 0.431 2.6 1 97.94 78 VAL B CA 1
ATOM 1767 C C . VAL B 1 78 ? -16.469 -0.746 3.072 1 97.94 78 VAL B C 1
ATOM 1769 O O . VAL B 1 78 ? -17.703 -0.643 3.145 1 97.94 78 VAL B O 1
ATOM 1772 N N . LEU B 1 79 ? -15.82 -1.842 3.408 1 98 79 LEU B N 1
ATOM 1773 C CA . LEU B 1 79 ? -16.5 -3.035 3.895 1 98 79 LEU B CA 1
ATOM 1774 C C . LEU B 1 79 ? -16.406 -3.135 5.414 1 98 79 LEU B C 1
ATOM 1776 O O . LEU B 1 79 ? -17.359 -3.553 6.074 1 98 79 LEU B O 1
ATOM 1780 N N . ILE B 1 80 ? -15.273 -2.871 5.961 1 97.38 80 ILE B N 1
ATOM 1781 C CA . ILE B 1 80 ? -14.984 -2.941 7.391 1 97.38 80 ILE B CA 1
ATOM 1782 C C . ILE B 1 80 ? -14.164 -1.727 7.809 1 97.38 80 ILE B C 1
ATOM 1784 O O . ILE B 1 80 ? -13.281 -1.282 7.074 1 97.38 80 ILE B O 1
ATOM 1788 N N . LYS B 1 81 ? -14.508 -1.123 8.875 1 97.31 81 LYS B N 1
ATOM 1789 C CA . LYS B 1 81 ? -13.695 -0.116 9.547 1 97.31 81 LYS B CA 1
ATOM 1790 C C . LYS B 1 81 ? -13.172 -0.634 10.883 1 97.31 81 LYS B C 1
ATOM 1792 O O . LYS B 1 81 ? -13.938 -1.171 11.688 1 97.31 81 LYS B O 1
ATOM 1797 N N . LYS B 1 82 ? -11.906 -0.551 11.109 1 97.06 82 LYS B N 1
ATOM 1798 C CA . LYS B 1 82 ? -11.281 -0.952 12.367 1 97.06 82 LYS B CA 1
ATOM 1799 C C . LYS B 1 82 ? -10.523 0.21 13 1 97.06 82 LYS B C 1
ATOM 1801 O O . LYS B 1 82 ? -9.805 0.936 12.312 1 97.06 82 LYS B O 1
ATOM 1806 N N . GLU B 1 83 ? -10.688 0.351 14.297 1 95.81 83 GLU B N 1
ATOM 1807 C CA . GLU B 1 83 ? -9.93 1.355 15.039 1 95.81 83 GLU B CA 1
ATOM 1808 C C . GLU B 1 83 ? -8.547 0.831 15.43 1 95.81 83 GLU B C 1
ATOM 1810 O O . GLU B 1 83 ? -8.414 -0.316 15.859 1 95.81 83 GLU B O 1
ATOM 1815 N N . LEU B 1 84 ? -7.617 1.66 15.133 1 96.31 84 LEU B N 1
ATOM 1816 C CA . LEU B 1 84 ? -6.25 1.381 15.555 1 96.31 84 LEU B CA 1
ATOM 1817 C C . LEU B 1 84 ? -5.832 2.311 16.688 1 96.31 84 LEU B C 1
ATOM 1819 O O . LEU B 1 84 ? -6.547 3.26 17.016 1 96.31 84 LEU B O 1
ATOM 1823 N N . GLU B 1 85 ? -4.688 1.978 17.328 1 94 85 GLU B N 1
ATOM 1824 C CA . GLU B 1 85 ? -4.18 2.822 18.406 1 94 85 GLU B CA 1
ATOM 1825 C C . GLU B 1 85 ? -3.914 4.242 17.906 1 94 85 GLU B C 1
ATOM 1827 O O . GLU B 1 85 ? -4.27 5.215 18.578 1 94 85 GLU B O 1
ATOM 1832 N N . ASP B 1 86 ? -3.361 4.391 16.719 1 95.5 86 ASP B N 1
ATOM 1833 C CA . ASP B 1 86 ? -2.916 5.691 16.234 1 95.5 86 ASP B CA 1
ATOM 1834 C C . ASP B 1 86 ? -3.596 6.043 14.914 1 95.5 86 ASP B C 1
ATOM 1836 O O . ASP B 1 86 ? -3.066 6.832 14.133 1 95.5 86 ASP B O 1
ATOM 1840 N N . GLY B 1 87 ? -4.816 5.469 14.602 1 96.94 87 GLY B N 1
ATOM 1841 C CA . GLY B 1 87 ? -5.523 5.742 13.367 1 96.94 87 GLY B CA 1
ATOM 1842 C C . GLY B 1 87 ? -6.664 4.773 13.102 1 96.94 87 GLY B C 1
ATOM 1843 O O . GLY B 1 87 ? -7.359 4.359 14.031 1 96.94 87 GLY B O 1
ATOM 1844 N N . TYR B 1 88 ? -6.891 4.496 11.859 1 97.75 88 TYR B N 1
ATOM 1845 C CA . TYR B 1 88 ? -7.961 3.607 11.422 1 97.75 88 TYR B CA 1
ATOM 1846 C C . TYR B 1 88 ? -7.516 2.748 10.25 1 97.75 88 TYR B C 1
ATOM 1848 O O . TYR B 1 88 ? -6.617 3.135 9.492 1 97.75 88 TYR B O 1
ATOM 1856 N N . ALA B 1 89 ? -8.133 1.604 10.156 1 98.12 89 ALA B N 1
ATOM 1857 C CA . ALA B 1 89 ? -7.977 0.721 9.008 1 98.12 89 ALA B CA 1
ATOM 1858 C C . ALA B 1 89 ? -9.32 0.47 8.32 1 98.12 89 ALA B C 1
ATOM 1860 O O . ALA B 1 89 ? -10.352 0.365 8.984 1 98.12 89 ALA B O 1
ATOM 1861 N N . PHE B 1 90 ? -9.281 0.381 7.047 1 98.31 90 PHE B N 1
ATOM 1862 C CA . PHE B 1 90 ? -10.477 0.182 6.234 1 98.31 90 PHE B CA 1
ATOM 1863 C C . PHE B 1 90 ? -10.281 -0.958 5.242 1 98.31 90 PHE B C 1
ATOM 1865 O O . PHE B 1 90 ? -9.25 -1.029 4.574 1 98.31 90 PHE B O 1
ATOM 1872 N N . GLN B 1 91 ? -11.273 -1.817 5.125 1 98.69 91 GLN B N 1
ATOM 1873 C CA . GLN B 1 91 ? -11.234 -2.912 4.164 1 98.69 91 GLN B CA 1
ATOM 1874 C C . GLN B 1 91 ? -12.016 -2.562 2.902 1 98.69 91 GLN B C 1
ATOM 1876 O O . GLN B 1 91 ? -13.094 -1.969 2.98 1 98.69 91 GLN B O 1
ATOM 1881 N N . PHE B 1 92 ? -11.469 -2.967 1.794 1 98.75 92 PHE B N 1
ATOM 1882 C CA . PHE B 1 92 ? -12.07 -2.775 0.478 1 98.75 92 PHE B CA 1
ATOM 1883 C C . PHE B 1 92 ? -12.023 -4.066 -0.331 1 98.75 92 PHE B C 1
ATOM 1885 O O . PHE B 1 92 ? -11.258 -4.977 -0.015 1 98.75 92 PHE B O 1
ATOM 1892 N N . PRO B 1 93 ? -12.914 -4.152 -1.409 1 98.62 93 PRO B N 1
ATOM 1893 C CA . PRO B 1 93 ? -12.594 -5.156 -2.424 1 98.62 93 PRO B CA 1
ATOM 1894 C C . PRO B 1 93 ? -11.188 -4.996 -2.99 1 98.62 93 PRO B C 1
ATOM 1896 O O . PRO B 1 93 ? -10.68 -3.875 -3.096 1 98.62 93 PRO B O 1
ATOM 1899 N N . GLY B 1 94 ? -10.555 -6.047 -3.369 1 98.56 94 GLY B N 1
ATOM 1900 C CA . GLY B 1 94 ? -9.156 -6.02 -3.768 1 98.56 94 GLY B CA 1
ATOM 1901 C C . GLY B 1 94 ? -8.961 -5.801 -5.254 1 98.56 94 GLY B C 1
ATOM 1902 O O . GLY B 1 94 ? -7.926 -6.168 -5.812 1 98.56 94 GLY B O 1
ATOM 1903 N N . THR B 1 95 ? -9.883 -5.18 -5.973 1 98.5 95 THR B N 1
ATOM 1904 C CA . THR B 1 95 ? -9.828 -5.051 -7.426 1 98.5 95 THR B CA 1
ATOM 1905 C C . THR B 1 95 ? -8.75 -4.047 -7.836 1 98.5 95 THR B C 1
ATOM 1907 O O . THR B 1 95 ? -8.328 -3.221 -7.023 1 98.5 95 THR B O 1
ATOM 1910 N N . ASP B 1 96 ? -8.336 -4.137 -9.125 1 98.38 96 ASP B N 1
ATOM 1911 C CA . ASP B 1 96 ? -7.363 -3.178 -9.641 1 98.38 96 ASP B CA 1
ATOM 1912 C C . ASP B 1 96 ? -7.926 -1.758 -9.617 1 98.38 96 ASP B C 1
ATOM 1914 O O . ASP B 1 96 ? -7.188 -0.796 -9.391 1 98.38 96 ASP B O 1
ATOM 1918 N N . LYS B 1 97 ? -9.195 -1.622 -9.867 1 97.94 97 LYS B N 1
ATOM 1919 C CA . LYS B 1 97 ? -9.844 -0.313 -9.797 1 97.94 97 LYS B CA 1
ATOM 1920 C C . LYS B 1 97 ? -9.695 0.296 -8.406 1 97.94 97 LYS B C 1
ATOM 1922 O O . LYS B 1 97 ? -9.367 1.475 -8.273 1 97.94 97 LYS B O 1
ATOM 1927 N N . VAL B 1 98 ? -9.953 -0.494 -7.398 1 98.31 98 VAL B N 1
ATOM 1928 C CA . VAL B 1 98 ? -9.828 -0.017 -6.023 1 98.31 98 VAL B CA 1
ATOM 1929 C C . VAL B 1 98 ? -8.375 0.352 -5.734 1 98.31 98 VAL B C 1
ATOM 1931 O O . VAL B 1 98 ? -8.102 1.371 -5.098 1 98.31 98 VAL B O 1
ATOM 1934 N N . LEU B 1 99 ? -7.461 -0.481 -6.176 1 98.62 99 LEU B N 1
ATOM 1935 C CA . LEU B 1 99 ? -6.047 -0.179 -5.977 1 98.62 99 LEU B CA 1
ATOM 1936 C C . LEU B 1 99 ? -5.688 1.17 -6.594 1 98.62 99 LEU B C 1
ATOM 1938 O O . LEU B 1 99 ? -4.969 1.962 -5.984 1 98.62 99 LEU B O 1
ATOM 1942 N N . ASP B 1 100 ? -6.184 1.466 -7.773 1 98.06 100 ASP B N 1
ATOM 1943 C CA . ASP B 1 100 ? -5.953 2.758 -8.414 1 98.06 100 ASP B CA 1
ATOM 1944 C C . ASP B 1 100 ? -6.527 3.896 -7.574 1 98.06 100 ASP B C 1
ATOM 1946 O O . ASP B 1 100 ? -5.891 4.938 -7.41 1 98.06 100 ASP B O 1
ATOM 1950 N N . GLN B 1 101 ? -7.684 3.711 -7.098 1 97.81 101 GLN B N 1
ATOM 1951 C CA . GLN B 1 101 ? -8.352 4.73 -6.293 1 97.81 101 GLN B CA 1
ATOM 1952 C C . GLN B 1 101 ? -7.613 4.965 -4.98 1 97.81 101 GLN B C 1
ATOM 1954 O O . GLN B 1 101 ? -7.484 6.102 -4.527 1 97.81 101 GLN B O 1
ATOM 1959 N N . LEU B 1 102 ? -7.145 3.891 -4.383 1 98.69 102 LEU B N 1
ATOM 1960 C CA . LEU B 1 102 ? -6.379 4.02 -3.15 1 98.69 102 LEU B CA 1
ATOM 1961 C C . LEU B 1 102 ? -5.086 4.793 -3.393 1 98.69 102 LEU B C 1
ATOM 1963 O O . LEU B 1 102 ? -4.715 5.656 -2.592 1 98.69 102 LEU B O 1
ATOM 1967 N N . SER B 1 103 ? -4.395 4.461 -4.461 1 98.56 103 SER B N 1
ATOM 1968 C CA . SER B 1 103 ? -3.176 5.18 -4.824 1 98.56 103 SER B CA 1
ATOM 1969 C C . SER B 1 103 ? -3.451 6.66 -5.043 1 98.56 103 SER B C 1
ATOM 1971 O O . SER B 1 103 ? -2.699 7.516 -4.57 1 98.56 103 SER B O 1
ATOM 1973 N N . GLU B 1 104 ? -4.516 6.973 -5.734 1 97.5 104 GLU B N 1
ATOM 1974 C CA . GLU B 1 104 ? -4.895 8.359 -5.969 1 97.5 104 GLU B CA 1
ATOM 1975 C C . GLU B 1 104 ? -5.266 9.062 -4.668 1 97.5 104 GLU B C 1
ATOM 1977 O O . GLU B 1 104 ? -4.914 10.227 -4.457 1 97.5 104 GLU B O 1
ATOM 1982 N N . PHE B 1 105 ? -5.977 8.398 -3.84 1 97.25 105 PHE B N 1
ATOM 1983 C CA . PHE B 1 105 ? -6.328 8.961 -2.539 1 97.25 105 PHE B CA 1
ATOM 1984 C C . PHE B 1 105 ? -5.078 9.352 -1.762 1 97.25 105 PHE B C 1
ATOM 1986 O O . PHE B 1 105 ? -5 10.453 -1.218 1 97.25 105 PHE B O 1
ATOM 1993 N N . ILE B 1 106 ? -4.102 8.469 -1.715 1 98.06 106 ILE B N 1
ATOM 1994 C CA . ILE B 1 106 ? -2.869 8.719 -0.975 1 98.06 106 ILE B CA 1
ATOM 1995 C C . ILE B 1 106 ? -2.17 9.953 -1.539 1 98.06 106 ILE B C 1
ATOM 1997 O O . ILE B 1 106 ? -1.776 10.844 -0.788 1 98.06 106 ILE B O 1
ATOM 2001 N N . LYS B 1 107 ? -2.086 10.039 -2.871 1 97.25 107 LYS B N 1
ATOM 2002 C CA . LYS B 1 107 ? -1.388 11.148 -3.504 1 97.25 107 LYS B CA 1
ATOM 2003 C C . LYS B 1 107 ? -2.102 12.469 -3.23 1 97.25 107 LYS B C 1
ATOM 2005 O O . LYS B 1 107 ? -1.455 13.492 -2.979 1 97.25 107 LYS B O 1
ATOM 2010 N N . THR B 1 108 ? -3.428 12.484 -3.225 1 95.19 108 THR B N 1
ATOM 2011 C CA . THR B 1 108 ? -4.18 13.719 -3.027 1 95.19 108 THR B CA 1
ATOM 2012 C C . THR B 1 108 ? -4.203 14.109 -1.552 1 95.19 108 THR B C 1
ATOM 2014 O O . THR B 1 108 ? -4.055 15.281 -1.212 1 95.19 108 THR B O 1
ATOM 2017 N N . GLU B 1 109 ? -4.363 13.133 -0.7 1 95.12 109 GLU B N 1
ATOM 2018 C CA . GLU B 1 109 ? -4.453 13.422 0.728 1 95.12 109 GLU B CA 1
ATOM 2019 C C . GLU B 1 109 ? -3.131 13.969 1.263 1 95.12 109 GLU B C 1
ATOM 2021 O O . GLU B 1 109 ? -3.113 14.938 2.023 1 95.12 109 GLU B O 1
ATOM 2026 N N . ARG B 1 110 ? -2.023 13.375 0.832 1 95.25 110 ARG B N 1
ATOM 2027 C CA . ARG B 1 110 ? -0.749 13.766 1.423 1 95.25 110 ARG B CA 1
ATOM 2028 C C . ARG B 1 110 ? -0.262 15.086 0.842 1 95.25 110 ARG B C 1
ATOM 2030 O O . ARG B 1 110 ? 0.738 15.641 1.301 1 95.25 110 ARG B O 1
ATOM 2037 N N . ALA B 1 111 ? -0.949 15.602 -0.194 1 92.94 111 ALA B N 1
ATOM 2038 C CA . ALA B 1 111 ? -0.631 16.922 -0.702 1 92.94 111 ALA B CA 1
ATOM 2039 C C . ALA B 1 111 ? -0.939 18 0.339 1 92.94 111 ALA B C 1
ATOM 2041 O O . ALA B 1 111 ? -0.33 19.078 0.335 1 92.94 111 ALA B O 1
ATOM 2042 N N . CYS B 1 112 ? -1.763 17.719 1.26 1 89.94 112 CYS B N 1
ATOM 2043 C CA . CYS B 1 112 ? -2.111 18.688 2.293 1 89.94 112 CYS B CA 1
ATOM 2044 C C . CYS B 1 112 ? -1.8 18.141 3.682 1 89.94 112 CYS B C 1
ATOM 2046 O O . CYS B 1 112 ? -1.61 18.906 4.629 1 89.94 112 CYS B O 1
ATOM 2048 N N . CYS B 1 113 ? -1.803 16.891 3.861 1 93.69 113 CYS B N 1
ATOM 2049 C CA . CYS B 1 113 ? -1.594 16.25 5.156 1 93.69 113 CYS B CA 1
ATOM 2050 C C . CYS B 1 113 ? -0.348 15.375 5.141 1 93.69 113 CYS B C 1
ATOM 2052 O O . CYS B 1 113 ? -0.445 14.156 5.234 1 93.69 113 CYS B O 1
ATOM 2054 N N . THR B 1 114 ? 0.738 15.953 5.379 1 94.25 114 THR B N 1
ATOM 2055 C CA . THR B 1 114 ? 2.02 15.273 5.223 1 94.25 114 THR B CA 1
ATOM 2056 C C . THR B 1 114 ? 2.334 14.43 6.453 1 94.25 114 THR B C 1
ATOM 2058 O O . THR B 1 114 ? 3.258 13.609 6.434 1 94.25 114 THR B O 1
ATOM 2061 N N . PHE B 1 115 ? 1.531 14.492 7.5 1 95.81 115 PHE B N 1
ATOM 2062 C CA . PHE B 1 115 ? 1.829 13.836 8.766 1 95.81 115 PHE B CA 1
ATOM 2063 C C . PHE B 1 115 ? 1.36 12.383 8.742 1 95.81 115 PHE B C 1
ATOM 2065 O O . PHE B 1 115 ? 1.722 11.594 9.617 1 95.81 115 PHE B O 1
ATOM 2072 N N . PHE B 1 116 ? 0.606 12.062 7.766 1 96.94 116 PHE B N 1
ATOM 2073 C CA . PHE B 1 116 ? 0.07 10.703 7.719 1 96.94 116 PHE B CA 1
ATOM 2074 C C . PHE B 1 116 ? 1.153 9.703 7.328 1 96.94 116 PHE B C 1
ATOM 2076 O O . PHE B 1 116 ? 2.098 10.055 6.617 1 96.94 116 PHE B O 1
ATOM 2083 N N . ILE B 1 117 ? 1.01 8.531 7.812 1 97.94 117 ILE B N 1
ATOM 2084 C CA . ILE B 1 117 ? 1.595 7.324 7.227 1 97.94 117 ILE B CA 1
ATOM 2085 C C . ILE B 1 117 ? 0.49 6.445 6.645 1 97.94 117 ILE B C 1
ATOM 2087 O O . ILE B 1 117 ? -0.498 6.148 7.324 1 97.94 117 ILE B O 1
ATOM 2091 N N . PHE B 1 118 ? 0.669 6.082 5.41 1 98.56 118 PHE B N 1
ATOM 2092 C CA . PHE B 1 118 ? -0.32 5.266 4.719 1 98.56 118 PHE B CA 1
ATOM 2093 C C . PHE B 1 118 ? 0.162 3.824 4.594 1 98.56 118 PHE B C 1
ATOM 2095 O O . PHE B 1 118 ? 1.274 3.574 4.125 1 98.56 118 PHE B O 1
ATOM 2102 N N . GLY B 1 119 ? -0.642 2.904 5.031 1 98.5 119 GLY B N 1
ATOM 2103 C CA . GLY B 1 119 ? -0.398 1.483 4.828 1 98.5 119 GLY B CA 1
ATOM 2104 C C . GLY B 1 119 ? -1.395 0.834 3.889 1 98.5 119 GLY B C 1
ATOM 2105 O O . GLY B 1 119 ? -2.592 1.12 3.951 1 98.5 119 GLY B O 1
ATOM 2106 N N . LEU B 1 120 ? -0.854 0.057 2.984 1 98.81 120 LEU B N 1
ATOM 2107 C CA . LEU B 1 120 ? -1.715 -0.796 2.172 1 98.81 120 LEU B CA 1
ATOM 2108 C C . LEU B 1 120 ? -1.333 -2.264 2.332 1 98.81 120 LEU B C 1
ATOM 2110 O O . LEU B 1 120 ? -0.148 -2.598 2.404 1 98.81 120 LEU B O 1
ATOM 2114 N N . SER B 1 121 ? -2.285 -3.094 2.492 1 98.81 121 SER B N 1
ATOM 2115 C CA . SER B 1 121 ? -2.16 -4.539 2.338 1 98.81 121 SER B CA 1
ATOM 2116 C C . SER B 1 121 ? -3.1 -5.062 1.255 1 98.81 121 SER B C 1
ATOM 2118 O O . SER B 1 121 ? -4.316 -4.891 1.345 1 98.81 121 SER B O 1
ATOM 2120 N N . ILE B 1 122 ? -2.525 -5.68 0.226 1 98.81 122 ILE B N 1
ATOM 2121 C CA . ILE B 1 122 ? -3.244 -5.996 -1.006 1 98.81 122 ILE B CA 1
ATOM 2122 C C . ILE B 1 122 ? -3.096 -7.48 -1.325 1 98.81 122 ILE B C 1
ATOM 2124 O O . ILE B 1 122 ? -1.977 -7.988 -1.443 1 98.81 122 ILE B O 1
ATOM 2128 N N . SER B 1 123 ? -4.234 -8.148 -1.471 1 98.44 123 SER B N 1
ATOM 2129 C CA . SER B 1 123 ? -4.203 -9.57 -1.802 1 98.44 123 SER B CA 1
ATOM 2130 C C . SER B 1 123 ? -3.809 -9.789 -3.26 1 98.44 123 SER B C 1
ATOM 2132 O O . SER B 1 123 ? -4.168 -8.992 -4.133 1 98.44 123 SER B O 1
ATOM 2134 N N . GLY B 1 124 ? -3.129 -10.797 -3.48 1 97.25 124 GLY B N 1
ATOM 2135 C CA . GLY B 1 124 ? -2.707 -11.148 -4.828 1 97.25 124 GLY B CA 1
ATOM 2136 C C . GLY B 1 124 ? -3.854 -11.594 -5.715 1 97.25 124 GLY B C 1
ATOM 2137 O O . GLY 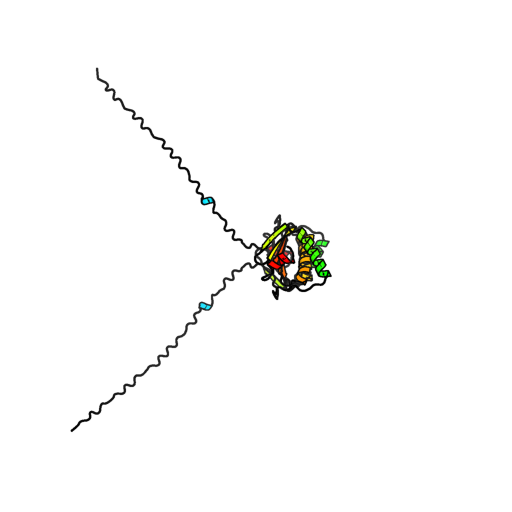B 1 124 ? -3.82 -11.398 -6.93 1 97.25 124 GLY B O 1
ATOM 2138 N N . ASP B 1 125 ? -4.855 -12.211 -5.125 1 96.31 125 ASP B N 1
ATOM 2139 C CA . ASP B 1 125 ? -5.945 -12.758 -5.922 1 96.31 125 ASP B CA 1
ATOM 2140 C C . ASP B 1 125 ? -7.082 -11.75 -6.074 1 96.31 125 ASP B C 1
ATOM 2142 O O . ASP B 1 125 ? -8.195 -12.117 -6.465 1 96.31 125 ASP B O 1
ATOM 2146 N N . LYS B 1 126 ? -6.852 -10.586 -5.645 1 97.56 126 LYS B N 1
ATOM 2147 C CA . LYS B 1 126 ? -7.75 -9.445 -5.824 1 97.56 126 LYS B CA 1
ATOM 2148 C C . LYS B 1 126 ? -8.984 -9.578 -4.938 1 97.56 126 LYS B C 1
ATOM 2150 O O . LYS B 1 126 ? -10.008 -8.945 -5.195 1 97.56 126 LYS B O 1
ATOM 2155 N N . SER B 1 127 ? -8.875 -10.32 -3.838 1 98.12 127 SER B N 1
ATOM 2156 C CA . SER B 1 127 ? -10.023 -10.555 -2.969 1 98.12 127 SER B CA 1
ATOM 2157 C C . SER B 1 127 ? -10.25 -9.375 -2.027 1 98.12 127 SER B C 1
ATOM 2159 O O . SER B 1 127 ? -11.391 -8.992 -1.774 1 98.12 127 SER B O 1
ATOM 2161 N N . GLU B 1 128 ? -9.234 -8.867 -1.517 1 98.31 128 GLU B N 1
ATOM 2162 C CA . GLU B 1 128 ? -9.438 -7.754 -0.592 1 98.31 128 GLU B CA 1
ATOM 2163 C C . GLU B 1 128 ? -8.211 -6.852 -0.534 1 98.31 128 GLU B C 1
ATOM 2165 O O . GLU B 1 128 ? -7.125 -7.242 -0.965 1 98.31 128 GLU B O 1
ATOM 2170 N N . ALA B 1 129 ? -8.398 -5.637 -0.082 1 98.81 129 ALA B N 1
ATOM 2171 C CA . ALA B 1 129 ? -7.363 -4.648 0.224 1 98.81 129 ALA B CA 1
ATOM 2172 C C . ALA B 1 129 ? -7.68 -3.908 1.519 1 98.81 129 ALA B C 1
ATOM 2174 O O . ALA B 1 129 ? -8.852 -3.715 1.86 1 98.81 129 ALA B O 1
ATOM 2175 N N . TRP B 1 130 ? -6.602 -3.57 2.199 1 98.81 130 TRP B N 1
ATOM 2176 C CA . TRP B 1 130 ? -6.723 -2.758 3.406 1 98.81 130 TRP B CA 1
ATOM 2177 C C . TRP B 1 130 ? -5.953 -1.448 3.258 1 98.81 130 TRP B C 1
ATOM 2179 O O . TRP B 1 130 ? -4.848 -1.429 2.711 1 98.81 130 TRP B O 1
ATOM 2189 N N . LEU B 1 131 ? -6.559 -0.382 3.754 1 98.69 131 LEU B N 1
ATOM 2190 C CA . LEU B 1 131 ? -5.898 0.905 3.943 1 98.69 131 LEU B CA 1
ATOM 2191 C C . LEU B 1 131 ? -5.77 1.236 5.426 1 98.69 131 LEU B C 1
ATOM 2193 O O . LEU B 1 131 ? -6.754 1.187 6.168 1 98.69 131 LEU B O 1
ATOM 2197 N N . GLU B 1 132 ? -4.59 1.461 5.844 1 98.19 132 GLU B N 1
ATOM 2198 C CA . GLU B 1 132 ? -4.34 2.018 7.172 1 98.19 132 GLU B CA 1
ATOM 2199 C C . GLU B 1 132 ? -3.969 3.496 7.09 1 98.19 132 GLU B C 1
ATOM 2201 O O . GLU B 1 132 ? -3.082 3.875 6.324 1 98.19 132 GLU B O 1
ATOM 2206 N N . LEU B 1 133 ? -4.66 4.34 7.797 1 97.62 133 LEU B N 1
ATOM 2207 C CA . LEU B 1 133 ? -4.332 5.75 8 1 97.62 133 LEU B CA 1
ATOM 2208 C C . LEU B 1 133 ? -3.877 6 9.438 1 97.62 133 LEU B C 1
ATOM 2210 O O . LEU B 1 133 ? -4.672 5.891 10.367 1 97.62 133 LEU B O 1
ATOM 2214 N N . THR B 1 134 ? -2.584 6.27 9.57 1 97.12 134 THR B N 1
ATOM 2215 C CA . THR B 1 134 ? -2.047 6.473 10.914 1 97.12 134 THR B CA 1
ATOM 2216 C C . THR B 1 134 ? -1.215 7.75 10.977 1 97.12 134 THR B C 1
ATOM 2218 O O . THR B 1 134 ? -0.836 8.305 9.938 1 97.12 134 THR B O 1
ATOM 2221 N N . GLY B 1 135 ? -1.017 8.258 12.18 1 96.5 135 GLY B N 1
ATOM 2222 C CA . GLY B 1 135 ? -0.236 9.477 12.352 1 96.5 135 GLY B CA 1
ATOM 2223 C C . GLY B 1 135 ? 0.003 9.828 13.805 1 96.5 135 GLY B C 1
ATOM 2224 O O . GLY B 1 135 ? -0.248 9.016 14.695 1 96.5 135 GLY B O 1
ATOM 2225 N N . PRO B 1 136 ? 0.631 11.008 14.008 1 96.12 136 PRO B N 1
ATOM 2226 C CA . PRO B 1 136 ? 0.903 11.469 15.367 1 96.12 136 PRO B CA 1
ATOM 2227 C C . PRO B 1 136 ? -0.372 11.727 16.172 1 96.12 136 PRO B C 1
ATOM 2229 O O . PRO B 1 136 ? -1.478 11.539 15.656 1 96.12 136 PRO B O 1
ATOM 2232 N N . GLU B 1 137 ? -0.095 12.094 17.422 1 93.81 137 GLU B N 1
ATOM 2233 C CA . GLU B 1 137 ? -1.229 12.453 18.266 1 93.81 137 GLU B CA 1
ATOM 2234 C C . GLU B 1 137 ? -2.154 13.438 17.562 1 93.81 137 GLU B C 1
ATOM 2236 O O . GLU B 1 137 ? -1.691 14.422 16.984 1 93.81 137 GLU B O 1
ATOM 2241 N N . GLY B 1 138 ? -3.443 13.109 17.578 1 94 138 GLY B N 1
ATOM 2242 C CA . GLY B 1 138 ? -4.418 13.977 16.922 1 94 138 GLY B CA 1
ATOM 2243 C C . GLY B 1 138 ? -4.836 13.469 15.555 1 94 138 GLY B C 1
ATOM 2244 O O . GLY B 1 138 ? -5.891 13.844 15.047 1 94 138 GLY B O 1
ATOM 2245 N N . ALA B 1 139 ? -3.998 12.695 14.914 1 94.19 139 ALA B N 1
ATOM 2246 C CA . ALA B 1 139 ? -4.281 12.203 13.57 1 94.19 139 ALA B CA 1
ATOM 2247 C C . ALA B 1 139 ? -5.551 11.352 13.555 1 94.19 139 ALA B C 1
ATOM 2249 O O . ALA B 1 139 ? -6.348 11.43 12.617 1 94.19 139 ALA B O 1
ATOM 2250 N N . LYS B 1 140 ? -5.66 10.555 14.539 1 94.44 140 LYS B N 1
ATOM 2251 C CA . LYS B 1 140 ? -6.832 9.688 14.633 1 94.44 140 LYS B CA 1
ATOM 2252 C C . LYS B 1 140 ? -8.125 10.5 14.641 1 94.44 140 LYS B C 1
ATOM 2254 O O . LYS B 1 140 ? -9.07 10.18 13.93 1 94.44 140 LYS B O 1
ATOM 2259 N N . ASP B 1 141 ? -8.18 11.531 15.414 1 92.81 141 ASP B N 1
ATOM 2260 C CA . ASP B 1 141 ? -9.336 12.43 15.445 1 92.81 141 ASP B CA 1
ATOM 2261 C C . ASP B 1 141 ? -9.555 13.094 14.094 1 92.81 141 ASP B C 1
ATOM 2263 O O . ASP B 1 141 ? -10.695 13.312 13.672 1 92.81 141 ASP B O 1
ATOM 2267 N N . PHE B 1 142 ? -8.484 13.422 13.461 1 92.12 142 PHE B N 1
ATOM 2268 C CA . PHE B 1 142 ? -8.539 14.047 12.148 1 92.12 142 PHE B CA 1
ATOM 2269 C C . PHE B 1 142 ? -9.242 13.133 11.148 1 92.12 142 PHE B C 1
ATOM 2271 O O . PHE B 1 142 ? -10.086 13.586 10.375 1 92.12 142 PHE B O 1
ATOM 2278 N N .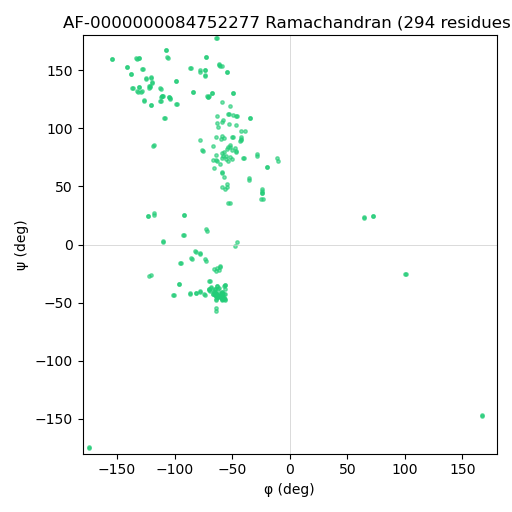 VAL B 1 143 ? -8.914 11.82 11.141 1 93.94 143 VAL B N 1
ATOM 2279 C CA . VAL B 1 143 ? -9.492 10.852 10.211 1 93.94 143 VAL B CA 1
ATOM 2280 C C . VAL B 1 143 ? -11.008 10.812 10.383 1 93.94 143 VAL B C 1
ATOM 2282 O O . VAL B 1 143 ? -11.758 10.836 9.398 1 93.94 143 VAL B O 1
ATOM 2285 N N . GLN B 1 144 ? -11.484 10.844 11.547 1 90.69 144 GLN B N 1
ATOM 2286 C CA . GLN B 1 144 ? -12.914 10.742 11.852 1 90.69 144 GLN B CA 1
ATOM 2287 C C . GLN B 1 144 ? -13.641 12.039 11.516 1 90.69 144 GLN B C 1
ATOM 2289 O O . GLN B 1 144 ? -14.703 12.016 10.883 1 90.69 144 GLN B O 1
ATOM 2294 N N . SER B 1 145 ? -13.102 13.148 11.828 1 89.5 145 SER B N 1
ATOM 2295 C CA . SER B 1 145 ? -13.797 14.422 11.711 1 89.5 145 SER B CA 1
ATOM 2296 C C . SER B 1 145 ? -13.648 15.008 10.312 1 89.5 145 SER B C 1
ATOM 2298 O O . SER B 1 145 ? -14.602 15.578 9.773 1 89.5 145 SER B O 1
ATOM 2300 N N . GLU B 1 146 ? -12.406 14.93 9.703 1 84.69 146 GLU B N 1
ATOM 2301 C CA . GLU B 1 146 ? -12.094 15.656 8.484 1 84.69 146 GLU B CA 1
ATOM 2302 C C . GLU B 1 146 ? -12.273 14.773 7.25 1 84.69 146 GLU B C 1
ATOM 2304 O O . GLU B 1 146 ? -12.672 15.25 6.188 1 84.69 146 GLU B O 1
ATOM 2309 N N . LEU B 1 147 ? -11.977 13.477 7.414 1 86.88 147 LEU B N 1
ATOM 2310 C CA . LEU B 1 147 ? -12.109 12.594 6.258 1 86.88 147 LEU B CA 1
ATOM 2311 C C . LEU B 1 147 ? -13.461 11.898 6.258 1 86.88 147 LEU B C 1
ATOM 2313 O O . LEU B 1 147 ? -13.914 11.422 5.219 1 86.88 147 LEU B O 1
ATOM 2317 N N . GLY B 1 148 ? -14.102 11.914 7.312 1 84.62 148 GLY B N 1
ATOM 2318 C CA . GLY B 1 148 ? -15.406 11.273 7.398 1 84.62 148 GLY B CA 1
ATOM 2319 C C . GLY B 1 148 ? -15.352 9.773 7.211 1 84.62 148 GLY B C 1
ATOM 2320 O O . GLY B 1 148 ? -16.281 9.172 6.668 1 84.62 148 GLY B O 1
ATOM 2321 N N . LEU B 1 149 ? -14.281 9.188 7.438 1 81 149 LEU B N 1
ATOM 2322 C CA . LEU B 1 149 ? -14.109 7.742 7.371 1 81 149 LEU B CA 1
ATOM 2323 C C . LEU B 1 149 ? -14.258 7.113 8.75 1 81 149 LEU B C 1
ATOM 2325 O O . LEU B 1 149 ? -13.961 7.754 9.766 1 81 149 LEU B O 1
#

pLDDT: mean 76.8, std 27.82, range [28.34, 98.81]

Foldseek 3Di:
DDCPDPPPPPPPPPPPPPPVPPPPPPPPPVPPPVVPPPPVPCPDDFDDDPDQDFWFADDDPVLVVQLLVLLVVLVVFWDDWDDDPFAIKTKGQQAPVNVVSVVSNVVSRCVTGVFWTWDKDHDPVRGMMMITTGGDPPSRVCCCPVSVD/DPPPPPPVPPPPPPPPPPPVPPPPPPPPPVPPPVVVPPVVPCPDDFDDDPDFDFWFADDDPVLVVQLLVLLVVLVVFWDDWDDDPFAIKTKGQQAPVNVVSVVSNVVSRCVGGVFWTWDKDHDPVRGMMMITTGGDPPSRVCCCPVSVD

Organism: Allomuricauda ruestringensis (strain DSM 13258 / CIP 107369 / LMG 19739 / B1) (NCBI:txid886377)

Solvent-accessible surface area (backbone atoms only — not comparable to full-atom values): 17299 Å² total; per-residue (Å²): 135,85,75,76,80,80,78,79,78,78,78,80,79,77,80,81,77,80,77,77,74,79,75,76,74,72,76,70,72,71,72,63,75,68,67,71,77,66,64,76,62,84,61,74,85,65,44,54,51,95,57,63,59,87,53,71,50,90,66,54,72,69,54,50,52,50,37,51,52,48,48,54,59,49,61,74,47,56,75,44,78,45,84,47,97,44,20,38,34,36,30,31,62,20,40,71,68,46,53,52,48,52,54,49,40,51,58,46,49,28,68,23,32,30,30,34,34,40,33,37,18,33,17,19,62,34,59,18,24,33,41,33,47,31,35,45,90,65,39,39,57,41,42,45,71,75,67,66,98,133,82,79,73,79,78,78,77,77,77,76,77,76,78,77,79,76,78,76,74,74,77,74,74,73,72,75,70,72,71,73,63,74,68,66,72,76,64,62,75,62,85,62,76,83,65,43,54,49,94,56,62,61,88,52,72,51,90,66,54,71,68,54,49,52,50,38,51,53,48,47,53,60,49,61,74,46,56,75,44,79,44,86,48,97,43,21,37,33,37,30,32,61,20,39,71,69,47,51,51,49,52,54,49,40,52,60,46,48,28,68,22,32,28,29,35,33,40,34,36,16,34,17,20,61,34,59,19,24,34,41,34,48,31,36,44,90,64,39,38,59,43,42,46,73,74,66,66,98

Sequence (298 aa):
MKRIPLLLLSATLTLVGCNNTEKTSALNPSAIADRENKSIDMKKIKAKNRTNDLSCKLTTPELLQRKETVLKDLKEQVLIKKELEDGYAFQFPGTDKVLDQLSEFIKTERACCTFFIFGLSISGDKSEAWLELTGPEGAKDFVQSELGLMKRIPLLLLSATLTLVGCNNTEKTSALNPSAIADRENKSIDMKKIKAKNRTNDLSCKLTTPELLQRKETVLKDLKEQVLIKKELEDGYAFQFPGTDKVLDQLSEFIKTERACCTFFIFGLSISGDKSEAWLELTGPEGAKDFVQSELGL